Protein AF-A0A392MPI7-F1 (afdb_monomer_lite)

Structure (mmCIF, N/CA/C/O backbone):
data_AF-A0A392MPI7-F1
#
_entry.id   AF-A0A392MPI7-F1
#
loop_
_atom_site.group_PDB
_atom_site.id
_atom_site.type_symbol
_atom_site.label_atom_id
_atom_site.label_alt_id
_atom_site.label_comp_id
_atom_site.label_asym_id
_atom_site.label_entity_id
_atom_site.label_seq_id
_atom_site.pdbx_PDB_ins_code
_atom_site.Cartn_x
_atom_site.Cartn_y
_atom_site.Cartn_z
_atom_site.occupancy
_atom_site.B_iso_or_equiv
_atom_site.auth_seq_id
_atom_site.auth_comp_id
_atom_site.auth_asym_id
_atom_site.auth_atom_id
_atom_site.pdbx_PDB_model_num
ATOM 1 N N . MET A 1 1 ? 6.725 3.002 -12.518 1.00 67.38 1 MET A N 1
ATOM 2 C CA . MET A 1 1 ? 5.704 4.017 -12.185 1.00 67.38 1 MET A CA 1
ATOM 3 C C . MET A 1 1 ? 6.019 5.269 -12.975 1.00 67.38 1 MET A C 1
ATOM 5 O O . MET A 1 1 ? 7.185 5.636 -13.015 1.00 67.38 1 MET A O 1
ATOM 9 N N . ASP A 1 2 ? 5.024 5.884 -13.607 1.00 73.62 2 ASP A N 1
ATOM 10 C CA . ASP A 1 2 ? 5.186 7.150 -14.333 1.00 73.62 2 ASP A CA 1
ATOM 11 C C . ASP A 1 2 ? 4.971 8.326 -13.367 1.00 73.62 2 ASP A C 1
ATOM 13 O O . ASP A 1 2 ? 3.875 8.445 -12.839 1.00 73.62 2 ASP A O 1
ATOM 17 N N . PRO A 1 3 ? 5.943 9.204 -13.089 1.00 72.69 3 PRO A N 1
ATOM 18 C CA . PRO A 1 3 ? 5.741 10.313 -12.158 1.00 72.69 3 PRO A CA 1
ATOM 19 C C . PRO A 1 3 ? 4.680 11.333 -12.610 1.00 72.69 3 PRO A C 1
ATOM 21 O O . PRO A 1 3 ? 4.151 12.052 -11.762 1.00 72.69 3 PRO A O 1
ATOM 24 N N . ALA A 1 4 ? 4.324 11.392 -13.900 1.00 76.75 4 ALA A N 1
ATOM 25 C CA . ALA A 1 4 ? 3.353 12.361 -14.412 1.00 76.75 4 ALA A CA 1
ATOM 26 C C . ALA A 1 4 ? 1.942 12.164 -13.826 1.00 76.75 4 ALA A C 1
ATOM 28 O O . ALA A 1 4 ? 1.233 13.143 -13.592 1.00 76.75 4 ALA A O 1
ATOM 29 N N . HIS A 1 5 ? 1.548 10.925 -13.494 1.00 80.62 5 HIS A N 1
ATOM 30 C CA . HIS A 1 5 ? 0.229 10.659 -12.901 1.00 80.62 5 HIS A CA 1
ATOM 31 C C . HIS A 1 5 ? 0.066 11.247 -11.491 1.00 80.62 5 HIS A C 1
ATOM 33 O O . HIS A 1 5 ? -1.063 11.422 -11.034 1.00 80.62 5 HIS A O 1
ATOM 39 N N . VAL A 1 6 ? 1.167 11.550 -10.790 1.00 75.94 6 VAL A N 1
ATOM 40 C CA . VAL A 1 6 ? 1.135 11.964 -9.379 1.00 75.94 6 VAL A CA 1
ATOM 41 C C . VAL A 1 6 ? 0.379 13.279 -9.197 1.00 75.94 6 VAL A C 1
ATOM 43 O O . VAL A 1 6 ? -0.355 13.427 -8.222 1.00 75.94 6 VAL A O 1
ATOM 46 N N . LEU A 1 7 ? 0.502 14.210 -10.148 1.00 71.88 7 LEU A N 1
ATOM 47 C CA . LEU A 1 7 ? -0.196 15.498 -10.095 1.00 71.88 7 LEU A CA 1
ATOM 48 C C . LEU A 1 7 ? -1.721 15.356 -10.186 1.00 71.88 7 LEU A C 1
ATOM 50 O O . LEU A 1 7 ? -2.430 16.143 -9.566 1.00 71.88 7 LEU A O 1
ATOM 54 N N . TYR A 1 8 ? -2.201 14.332 -10.893 1.00 76.62 8 TYR A N 1
ATOM 55 C CA . TYR A 1 8 ? -3.623 14.082 -11.117 1.00 76.62 8 TYR A CA 1
ATOM 56 C C . TYR A 1 8 ? -4.197 13.142 -10.047 1.00 76.62 8 TYR A C 1
ATOM 58 O O . TYR A 1 8 ? -5.081 13.505 -9.275 1.00 76.62 8 TYR A O 1
ATOM 66 N N . ALA A 1 9 ? -3.649 11.928 -9.939 1.00 79.81 9 ALA A N 1
ATOM 67 C CA . ALA A 1 9 ? -4.192 10.865 -9.091 1.00 79.81 9 ALA A CA 1
ATOM 68 C C . ALA A 1 9 ? -3.963 11.096 -7.590 1.00 79.81 9 ALA A C 1
ATOM 70 O O . ALA A 1 9 ? -4.720 10.594 -6.761 1.00 79.81 9 ALA A O 1
ATOM 71 N N . HIS A 1 10 ? -2.926 11.856 -7.232 1.00 75.06 10 HIS A N 1
ATOM 72 C CA . HIS A 1 10 ? -2.593 12.178 -5.844 1.00 75.06 10 HIS A CA 1
ATOM 73 C C . HIS A 1 10 ? -2.791 13.667 -5.526 1.00 75.06 10 HIS A C 1
ATOM 75 O O . HIS A 1 10 ? -2.212 14.179 -4.558 1.00 75.06 10 HIS A O 1
ATOM 81 N N . HIS A 1 11 ? -3.625 14.363 -6.309 1.00 69.94 11 HIS A N 1
ATOM 82 C CA . HIS A 1 11 ? -3.944 15.771 -6.097 1.00 69.94 11 HIS A CA 1
ATOM 83 C C . HIS A 1 11 ? -4.468 16.013 -4.670 1.00 69.94 11 HIS A C 1
ATOM 85 O O . HIS A 1 11 ? -5.435 15.399 -4.221 1.00 69.94 11 HIS A O 1
ATOM 91 N N . GLY A 1 12 ? -3.821 16.924 -3.938 1.00 67.56 12 GLY A N 1
ATOM 92 C CA . GLY A 1 12 ? -4.178 17.265 -2.555 1.00 67.56 12 GLY A CA 1
ATOM 93 C C . GLY A 1 12 ? -3.640 16.310 -1.480 1.00 67.56 12 GLY A C 1
ATOM 94 O O . GLY A 1 12 ? -3.725 16.644 -0.301 1.00 67.56 12 GLY A O 1
ATOM 95 N N . ILE A 1 13 ? -3.049 15.171 -1.860 1.00 71.56 13 ILE A N 1
ATOM 96 C CA . ILE A 1 13 ? -2.421 14.209 -0.936 1.00 71.56 13 ILE A CA 1
ATOM 97 C C . ILE A 1 13 ? -0.906 14.429 -0.888 1.00 71.56 13 ILE A C 1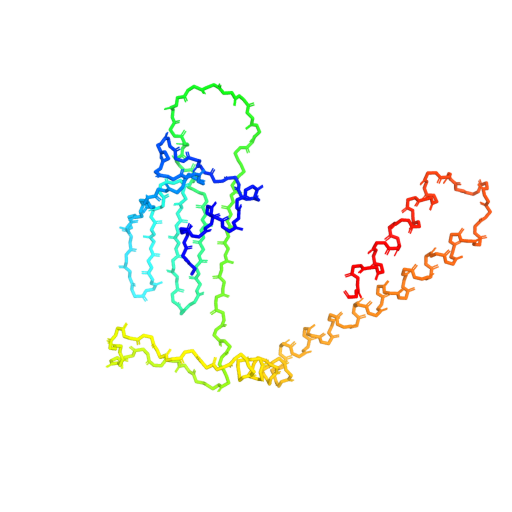
ATOM 99 O O . ILE A 1 13 ? -0.320 14.528 0.191 1.00 71.56 13 ILE A O 1
ATOM 103 N N . MET A 1 14 ? -0.262 14.534 -2.054 1.00 64.06 14 MET A N 1
ATOM 104 C CA . MET A 1 14 ? 1.160 14.862 -2.157 1.00 64.06 14 MET A CA 1
ATOM 105 C C . MET A 1 14 ? 1.340 16.360 -2.393 1.00 64.06 14 MET A C 1
ATOM 107 O O . MET A 1 14 ? 0.771 16.929 -3.322 1.00 64.06 14 MET A O 1
ATOM 111 N N . ASN A 1 15 ? 2.166 17.001 -1.563 1.00 61.75 15 ASN A N 1
ATOM 112 C CA . ASN A 1 15 ? 2.547 18.398 -1.757 1.00 61.75 15 ASN A CA 1
ATOM 113 C C . ASN A 1 15 ? 3.690 18.470 -2.778 1.00 61.75 15 ASN A C 1
ATOM 115 O O . ASN A 1 15 ? 4.864 18.572 -2.420 1.00 61.75 15 ASN A O 1
ATOM 119 N N . THR A 1 16 ? 3.344 18.303 -4.051 1.00 63.56 16 THR A N 1
ATOM 120 C CA . THR A 1 16 ? 4.270 18.468 -5.170 1.00 63.56 16 THR A CA 1
ATOM 121 C C . THR A 1 16 ? 4.504 19.954 -5.441 1.00 63.56 16 THR A C 1
ATOM 123 O O . THR A 1 16 ? 3.640 20.797 -5.181 1.00 63.56 16 THR A O 1
ATOM 126 N N . VAL A 1 17 ? 5.684 20.301 -5.965 1.00 62.50 17 VAL A N 1
ATOM 127 C CA . VAL A 1 17 ? 5.938 21.669 -6.437 1.00 62.50 17 VAL A CA 1
ATOM 128 C C . VAL A 1 17 ? 4.965 21.955 -7.577 1.00 62.50 17 VAL A C 1
ATOM 130 O O . VAL A 1 17 ? 4.999 21.289 -8.611 1.00 62.50 17 VAL A O 1
ATOM 133 N N . LYS A 1 18 ? 4.074 22.929 -7.375 1.00 62.16 18 LYS A N 1
ATOM 134 C CA . LYS A 1 18 ? 3.140 23.358 -8.415 1.00 62.16 18 LYS A CA 1
ATOM 135 C C . LYS A 1 18 ? 3.922 24.104 -9.499 1.00 62.16 18 LYS A C 1
ATOM 137 O O . LYS A 1 18 ? 4.705 24.991 -9.150 1.00 62.16 18 LYS A O 1
ATOM 142 N N . PRO A 1 19 ? 3.716 23.782 -10.783 1.00 62.59 19 PRO A N 1
ATOM 143 C CA . PRO A 1 19 ? 4.339 24.525 -11.869 1.00 62.59 19 PRO A CA 1
ATOM 144 C C . PRO A 1 19 ? 3.986 26.011 -11.796 1.00 62.59 19 PRO A C 1
ATOM 146 O O . PRO A 1 19 ? 2.856 26.368 -11.447 1.00 62.59 19 PRO A O 1
ATOM 149 N N . LYS A 1 20 ? 4.958 26.874 -12.126 1.00 64.12 20 LYS A N 1
ATOM 150 C CA . LYS A 1 20 ? 4.743 28.329 -12.218 1.00 64.12 20 LYS A CA 1
ATOM 151 C C . LYS A 1 20 ? 3.736 28.667 -13.323 1.00 64.12 20 LYS A C 1
ATOM 153 O O . LYS A 1 20 ? 2.928 29.573 -13.157 1.00 64.12 20 LYS A O 1
ATOM 158 N N . GLU A 1 21 ? 3.752 27.889 -14.401 1.00 67.75 21 GLU A N 1
ATOM 159 C CA . GLU A 1 21 ? 2.824 27.980 -15.522 1.00 67.75 21 GLU A CA 1
ATOM 160 C C . GLU A 1 21 ? 2.008 26.687 -15.605 1.00 67.75 21 GLU A C 1
ATOM 162 O O . GLU A 1 21 ? 2.562 25.588 -15.656 1.00 67.75 21 GLU A O 1
ATOM 167 N N . LYS A 1 22 ? 0.681 26.817 -15.556 1.00 67.81 22 LYS A N 1
ATOM 168 C CA . LYS A 1 22 ? -0.250 25.690 -15.646 1.00 67.81 22 LYS A CA 1
ATOM 169 C C . LYS A 1 22 ? -0.772 25.611 -17.073 1.00 67.81 22 LYS A C 1
ATOM 171 O O . LYS A 1 22 ? -1.379 26.575 -17.532 1.00 67.81 22 LYS A O 1
ATOM 176 N N . LEU A 1 23 ? -0.567 24.481 -17.747 1.00 70.69 23 LEU A N 1
ATOM 177 C CA . LEU A 1 23 ? -1.103 24.262 -19.095 1.00 70.69 23 LEU A CA 1
ATOM 178 C C . LEU A 1 23 ? -2.531 23.704 -19.087 1.00 70.69 23 LEU A C 1
ATOM 180 O O . LEU A 1 23 ? -3.218 23.754 -20.104 1.00 70.69 23 LEU A O 1
ATOM 184 N N . ASP A 1 24 ? -2.999 23.205 -17.946 1.00 74.12 24 ASP A N 1
ATOM 185 C CA . ASP A 1 24 ? -4.350 22.688 -17.773 1.00 74.12 24 ASP A CA 1
ATOM 186 C C . ASP A 1 24 ? -4.971 23.123 -16.427 1.00 74.12 24 ASP A C 1
ATOM 188 O O . ASP A 1 24 ? -4.374 23.835 -15.609 1.00 74.12 24 ASP A O 1
ATOM 192 N N . ARG A 1 25 ? -6.211 22.678 -16.189 1.00 75.12 25 ARG A N 1
ATOM 193 C CA . ARG A 1 25 ? -6.979 22.988 -14.973 1.00 75.12 25 ARG A CA 1
ATOM 194 C C . ARG A 1 25 ? -6.325 22.440 -13.697 1.00 75.12 25 ARG A C 1
ATOM 196 O O . ARG A 1 25 ? -6.490 23.036 -12.632 1.00 75.12 25 ARG A O 1
ATOM 203 N N . GLU A 1 26 ? -5.620 21.313 -13.791 1.00 67.56 26 GLU A N 1
ATOM 204 C CA . GLU A 1 26 ? -5.055 20.585 -12.644 1.00 67.56 26 GLU A CA 1
ATOM 205 C C . GLU A 1 26 ? -3.598 20.983 -12.354 1.00 67.56 26 GLU A C 1
ATOM 207 O O . GLU A 1 26 ? -3.057 20.671 -11.294 1.00 67.56 26 GLU A O 1
ATOM 212 N N . GLY A 1 27 ? -2.995 21.793 -13.227 1.00 66.62 27 GLY A N 1
ATOM 213 C CA . GLY A 1 27 ? -1.608 22.226 -13.127 1.00 66.62 27 GLY A CA 1
ATOM 214 C C . GLY A 1 27 ? -0.611 21.204 -13.667 1.00 66.62 27 GLY A C 1
ATOM 215 O O . GLY A 1 27 ? 0.547 21.232 -13.263 1.00 66.62 27 GLY A O 1
ATOM 216 N N . GLY A 1 28 ? -1.045 20.314 -14.553 1.00 66.38 28 GLY A N 1
ATOM 217 C CA . GLY A 1 28 ? -0.209 19.508 -15.416 1.00 66.38 28 GLY A CA 1
ATOM 218 C C . GLY A 1 28 ? 0.708 20.369 -16.280 1.00 66.38 28 GLY A C 1
ATOM 219 O O . GLY A 1 28 ? 0.325 21.388 -16.858 1.00 66.38 28 GLY A O 1
ATOM 220 N N . THR A 1 29 ? 1.958 19.938 -16.349 1.00 72.06 29 THR A N 1
ATOM 221 C CA . THR A 1 29 ? 2.989 20.470 -17.235 1.00 72.06 29 THR A CA 1
ATOM 222 C C . THR A 1 29 ? 3.873 19.299 -17.661 1.00 72.06 29 THR A C 1
ATOM 224 O O . THR A 1 29 ? 3.958 18.319 -16.905 1.00 72.06 29 THR A O 1
ATOM 227 N N . PRO A 1 30 ? 4.516 19.336 -18.841 1.00 71.44 30 PRO A N 1
ATOM 228 C CA . PRO A 1 30 ? 5.533 18.357 -19.191 1.00 71.44 30 PRO A CA 1
ATOM 229 C C . PRO A 1 30 ? 6.564 18.233 -18.068 1.00 71.44 30 PRO A C 1
ATOM 231 O O . PRO A 1 30 ? 7.157 19.219 -17.631 1.00 71.44 30 PRO A O 1
ATOM 234 N N . LEU A 1 31 ? 6.751 17.014 -17.568 1.00 72.94 31 LEU A N 1
ATOM 235 C CA . LEU A 1 31 ? 7.730 16.761 -16.525 1.00 72.94 31 LEU A CA 1
ATOM 236 C C . LEU A 1 31 ? 9.130 16.864 -17.131 1.00 72.94 31 LEU A C 1
ATOM 238 O O . LEU A 1 31 ? 9.505 16.051 -17.975 1.00 72.94 31 LEU A O 1
ATOM 242 N N . GLU A 1 32 ? 9.909 17.842 -16.678 1.00 73.00 32 GLU A N 1
ATOM 243 C CA . GLU A 1 32 ? 11.315 17.948 -17.048 1.00 73.00 32 GLU A CA 1
ATOM 244 C C . GLU A 1 32 ? 12.105 16.858 -16.310 1.00 73.00 32 GLU A C 1
ATOM 246 O O . GLU A 1 32 ? 12.369 16.947 -15.108 1.00 73.00 32 GLU A O 1
ATOM 251 N N . MET A 1 33 ? 12.415 15.781 -17.033 1.00 80.81 33 MET A N 1
ATOM 252 C CA . MET A 1 33 ? 13.237 14.674 -16.560 1.00 80.81 33 MET A CA 1
ATOM 253 C C . MET A 1 33 ? 14.529 14.631 -17.372 1.00 80.81 33 MET A C 1
ATOM 255 O O . MET A 1 33 ? 14.488 14.460 -18.588 1.00 80.81 33 MET A O 1
ATOM 259 N N . SER A 1 34 ? 15.673 14.739 -16.703 1.00 83.00 34 SER A N 1
ATOM 260 C CA . SER A 1 34 ? 16.985 14.554 -17.325 1.00 83.00 34 SER A CA 1
ATOM 261 C C . SER A 1 34 ? 17.688 13.343 -16.728 1.00 83.00 34 SER A C 1
ATOM 263 O O . SER A 1 34 ? 17.678 13.135 -15.519 1.00 83.00 34 SER A O 1
ATOM 265 N N . ILE A 1 35 ? 18.275 12.502 -17.575 1.00 87.62 35 ILE A N 1
ATOM 266 C CA . ILE A 1 35 ? 19.036 11.332 -17.129 1.00 87.62 35 ILE A CA 1
ATOM 267 C C . ILE A 1 35 ? 20.449 11.813 -16.786 1.00 87.62 35 ILE A C 1
ATOM 269 O O . ILE A 1 35 ? 21.146 12.328 -17.656 1.00 87.62 35 ILE A O 1
ATOM 273 N N . GLU A 1 36 ? 20.847 11.684 -15.520 1.00 86.69 36 GLU A N 1
ATOM 274 C CA . GLU A 1 36 ? 22.195 12.035 -15.050 1.00 86.69 36 GLU A CA 1
ATOM 275 C C . GLU A 1 36 ? 23.175 10.889 -15.334 1.00 86.69 36 GLU A C 1
ATOM 277 O O . GLU A 1 36 ? 24.272 11.112 -15.837 1.00 86.69 36 GLU A O 1
ATOM 282 N N . GLU A 1 37 ? 22.760 9.653 -15.046 1.00 85.75 37 GLU A N 1
ATOM 283 C CA . GLU A 1 37 ? 23.575 8.449 -15.212 1.00 85.75 37 GLU A CA 1
ATOM 284 C C . GLU A 1 37 ? 22.716 7.310 -15.767 1.00 85.75 37 GLU A C 1
ATOM 286 O O . GLU A 1 37 ? 21.570 7.127 -15.348 1.00 85.75 37 GLU A O 1
ATOM 291 N N . LEU A 1 38 ? 23.277 6.529 -16.690 1.00 87.12 38 LEU A N 1
ATOM 292 C CA . LEU A 1 38 ? 22.651 5.348 -17.282 1.00 87.12 38 LEU A CA 1
ATOM 293 C C . LEU A 1 38 ? 23.689 4.226 -17.342 1.00 87.12 38 LEU A C 1
ATOM 295 O O . LEU A 1 38 ? 24.715 4.367 -18.006 1.00 87.12 38 LEU A O 1
ATOM 299 N N . ASP A 1 39 ? 23.424 3.116 -16.660 1.00 81.19 39 ASP A N 1
ATOM 300 C CA . ASP A 1 39 ? 24.294 1.946 -16.627 1.00 81.19 39 ASP A CA 1
ATOM 301 C C . ASP A 1 39 ? 23.495 0.633 -16.748 1.00 81.19 39 ASP A C 1
ATOM 303 O O . ASP A 1 39 ? 22.265 0.604 -16.817 1.00 81.19 39 ASP A O 1
ATOM 307 N N . VAL A 1 40 ? 24.203 -0.500 -16.795 1.00 79.81 40 VAL A N 1
ATOM 308 C CA . VAL A 1 40 ? 23.572 -1.837 -16.796 1.00 79.81 40 VAL A CA 1
ATOM 309 C C . VAL A 1 40 ? 22.778 -2.090 -15.503 1.00 79.81 40 VAL A C 1
ATOM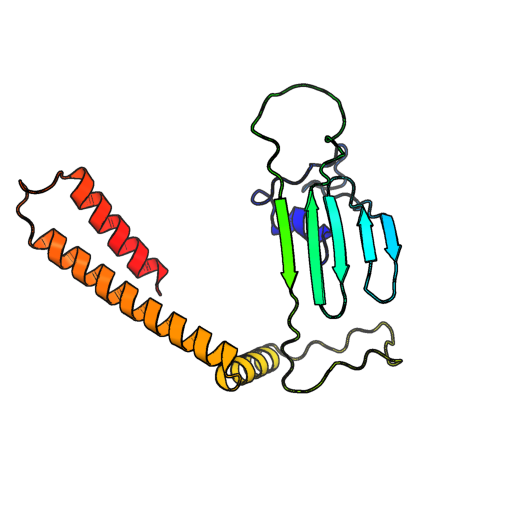 311 O O . VAL A 1 40 ? 21.857 -2.907 -15.490 1.00 79.81 40 VAL A O 1
ATOM 314 N N . ASN A 1 41 ? 23.095 -1.362 -14.431 1.00 77.81 41 ASN A N 1
ATOM 315 C CA . ASN A 1 41 ? 22.416 -1.420 -13.142 1.00 77.81 41 ASN A CA 1
ATOM 316 C C . ASN A 1 41 ? 21.260 -0.407 -13.031 1.00 77.81 41 ASN A C 1
ATOM 318 O O . ASN A 1 41 ? 20.725 -0.232 -11.932 1.00 77.81 41 ASN A O 1
ATOM 322 N N . GLY A 1 42 ? 20.837 0.218 -14.139 1.00 84.56 42 GLY A N 1
ATOM 323 C CA . GLY A 1 42 ? 19.679 1.100 -14.221 1.00 84.56 42 GLY A CA 1
ATOM 324 C C . GLY A 1 42 ? 19.999 2.545 -14.601 1.00 84.56 42 GLY A C 1
ATOM 325 O O . GLY A 1 42 ? 20.845 2.810 -15.448 1.00 84.56 42 GLY A O 1
ATOM 326 N N . PHE A 1 43 ? 19.242 3.496 -14.052 1.00 86.25 43 PHE A N 1
ATOM 327 C CA . PHE A 1 43 ? 19.434 4.913 -14.361 1.00 86.25 43 PHE A CA 1
ATOM 328 C C . PHE A 1 43 ? 19.135 5.814 -13.172 1.00 86.25 43 PHE A C 1
ATOM 330 O O . PHE A 1 43 ? 18.234 5.539 -12.377 1.00 86.25 43 PHE A O 1
ATOM 337 N N . THR A 1 44 ? 19.855 6.926 -13.099 1.00 86.88 44 THR A N 1
ATOM 338 C CA . THR A 1 44 ? 19.572 8.046 -12.203 1.00 86.88 44 THR A CA 1
ATOM 339 C C . THR A 1 44 ? 19.034 9.197 -13.043 1.00 86.88 44 THR A C 1
ATOM 341 O O . THR A 1 44 ? 19.643 9.592 -14.034 1.00 86.88 44 THR A O 1
ATOM 344 N N . ALA A 1 45 ? 17.887 9.740 -12.655 1.00 86.44 45 ALA A N 1
ATOM 345 C CA . ALA A 1 45 ? 17.238 10.860 -13.312 1.00 86.44 45 ALA A CA 1
ATOM 346 C C . ALA A 1 45 ? 17.018 12.020 -12.336 1.00 86.44 45 ALA A C 1
ATOM 348 O O . ALA A 1 45 ? 16.630 11.827 -11.182 1.00 86.44 45 ALA A O 1
ATOM 349 N N . ASN A 1 46 ? 17.220 13.240 -12.817 1.00 84.62 46 ASN A N 1
ATOM 350 C CA . ASN A 1 46 ? 16.789 14.466 -12.173 1.00 84.62 46 ASN A CA 1
ATOM 351 C C . ASN A 1 46 ? 15.367 14.792 -12.641 1.00 84.62 46 ASN A C 1
ATOM 353 O O . ASN A 1 46 ? 15.122 14.888 -13.838 1.00 84.62 46 ASN A O 1
ATOM 357 N N . LEU A 1 47 ? 14.431 14.967 -11.710 1.00 77.81 47 LEU A N 1
ATOM 358 C CA . LEU A 1 47 ? 13.049 15.378 -11.983 1.00 77.81 47 LEU A CA 1
ATOM 359 C C . LEU A 1 47 ? 12.828 16.842 -11.547 1.00 77.81 47 LEU A C 1
ATOM 361 O O . LEU A 1 47 ? 11.752 17.209 -11.074 1.00 77.81 47 LEU A O 1
ATOM 365 N N . GLY A 1 48 ? 13.885 17.661 -11.569 1.00 72.75 48 GLY A N 1
ATOM 366 C CA . GLY A 1 48 ? 13.899 19.056 -11.123 1.00 72.75 48 GLY A CA 1
ATOM 367 C C . GLY A 1 48 ? 14.000 19.219 -9.601 1.00 72.75 48 GLY A C 1
ATOM 368 O O . GLY A 1 48 ? 15.016 19.690 -9.089 1.00 72.75 48 GLY A O 1
ATOM 369 N N . TRP A 1 49 ? 12.943 18.834 -8.878 1.00 66.12 49 TRP A N 1
ATOM 370 C CA . TRP A 1 49 ? 12.793 18.974 -7.414 1.00 66.12 49 TRP A CA 1
ATOM 371 C C . TRP A 1 49 ? 13.087 17.679 -6.635 1.00 66.12 49 TRP A C 1
ATOM 373 O O . TRP A 1 49 ? 13.229 17.690 -5.411 1.00 66.12 49 TRP A O 1
ATOM 383 N N . SER A 1 50 ? 13.188 16.554 -7.342 1.00 75.31 50 SER A N 1
ATOM 384 C CA . SER A 1 50 ? 13.492 15.235 -6.784 1.00 75.31 50 SER A CA 1
ATOM 385 C C . SER A 1 50 ? 14.439 14.473 -7.702 1.00 75.31 50 SER A C 1
ATOM 387 O O . SER A 1 50 ? 14.462 14.722 -8.906 1.00 75.31 50 SER A O 1
ATOM 389 N N . LYS A 1 51 ? 15.194 13.529 -7.147 1.00 83.12 51 LYS A N 1
ATOM 390 C CA . LYS A 1 51 ? 15.984 12.564 -7.908 1.00 83.12 51 LYS A CA 1
ATOM 391 C C . LYS A 1 51 ? 15.268 11.221 -7.925 1.00 83.12 51 LYS A C 1
ATOM 393 O O . LYS A 1 51 ? 14.746 10.777 -6.906 1.00 83.12 51 LYS A O 1
ATOM 398 N N . GLY A 1 52 ? 15.229 10.588 -9.086 1.00 87.00 52 GLY A N 1
ATOM 399 C CA . GLY A 1 52 ? 14.718 9.240 -9.281 1.00 87.00 52 GLY A CA 1
ATOM 400 C C . GLY A 1 52 ? 15.870 8.305 -9.602 1.00 87.00 52 GLY A C 1
ATOM 401 O O . GLY A 1 52 ? 16.725 8.654 -10.406 1.00 87.00 52 GLY A O 1
ATOM 402 N N . LYS A 1 53 ? 15.901 7.115 -9.010 1.00 87.94 53 LYS A N 1
ATOM 403 C CA . LYS A 1 53 ? 16.803 6.049 -9.441 1.00 87.94 53 LYS A CA 1
ATOM 404 C C . LYS A 1 53 ? 16.008 4.790 -9.714 1.00 87.94 53 LYS A C 1
ATOM 406 O O . LYS A 1 53 ? 15.255 4.310 -8.866 1.00 87.94 53 LYS A O 1
ATOM 411 N N . PHE A 1 54 ? 16.194 4.261 -10.908 1.00 86.00 54 PHE A N 1
ATOM 412 C CA . PHE A 1 54 ? 15.734 2.944 -11.289 1.00 86.00 54 PHE A CA 1
ATOM 413 C C . PHE A 1 54 ? 16.891 1.962 -11.166 1.00 86.00 54 PHE A C 1
ATOM 415 O O . PHE A 1 54 ? 17.986 2.239 -11.643 1.00 86.00 54 PHE A O 1
ATOM 422 N N . MET A 1 55 ? 16.634 0.818 -10.543 1.00 83.88 55 MET A N 1
ATOM 423 C CA . MET A 1 55 ? 17.531 -0.325 -10.478 1.00 83.88 55 MET A CA 1
ATOM 424 C C . MET A 1 55 ? 16.758 -1.550 -10.990 1.00 83.88 55 MET A C 1
ATOM 426 O O . MET A 1 55 ? 15.755 -1.946 -10.377 1.00 83.88 55 MET A O 1
ATOM 430 N N . PRO A 1 56 ? 17.172 -2.158 -12.115 1.00 76.19 56 PRO A N 1
ATOM 431 C CA . PRO A 1 56 ? 16.561 -3.373 -12.600 1.00 76.19 56 PRO A CA 1
ATOM 432 C C . PRO A 1 56 ? 16.765 -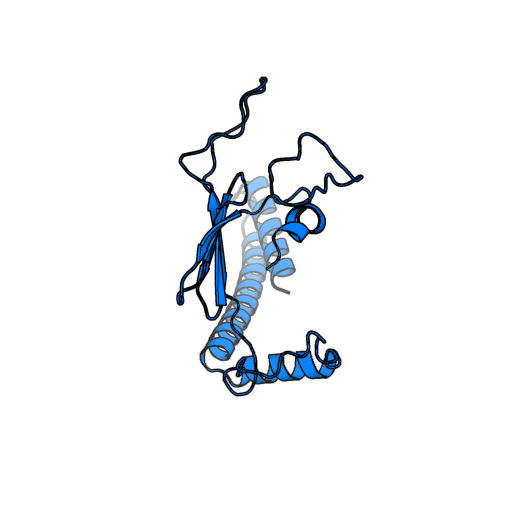4.493 -11.563 1.00 76.19 56 PRO A C 1
ATOM 434 O O . PRO A 1 56 ? 17.741 -4.486 -10.811 1.00 76.19 56 PRO A O 1
ATOM 437 N N . PRO A 1 57 ? 15.848 -5.470 -11.500 1.00 72.38 57 PRO A N 1
ATOM 438 C CA . PRO A 1 57 ? 14.727 -5.667 -12.418 1.00 72.38 57 PRO A CA 1
ATOM 439 C C . PRO A 1 57 ? 13.478 -4.826 -12.106 1.00 72.38 57 PRO A C 1
ATOM 441 O O . PRO A 1 57 ? 12.586 -4.771 -12.949 1.00 72.38 57 PRO A O 1
ATOM 444 N N . ASN A 1 58 ? 13.356 -4.211 -10.922 1.00 76.06 58 ASN A N 1
ATOM 445 C CA . ASN A 1 58 ? 12.059 -3.678 -10.488 1.00 76.06 58 ASN A CA 1
ATOM 446 C C . ASN A 1 58 ? 12.045 -2.630 -9.366 1.00 76.06 58 ASN A C 1
ATOM 448 O O . ASN A 1 58 ? 10.969 -2.323 -8.842 1.00 76.06 58 ASN A O 1
ATOM 452 N N . VAL A 1 59 ? 13.192 -2.093 -8.968 1.00 82.19 59 VAL A N 1
ATOM 453 C CA . VAL A 1 59 ? 13.240 -1.099 -7.898 1.00 82.19 59 VAL A CA 1
ATOM 454 C C . VAL A 1 59 ? 13.276 0.281 -8.531 1.00 82.19 59 VAL A C 1
ATOM 456 O O . VAL A 1 59 ? 14.149 0.589 -9.333 1.00 82.19 59 VAL A O 1
ATOM 459 N N . PHE A 1 60 ? 12.328 1.132 -8.168 1.00 84.31 60 PHE A N 1
ATOM 460 C CA . PHE A 1 60 ? 12.348 2.544 -8.519 1.00 84.31 60 PHE A CA 1
ATOM 461 C C . PHE A 1 60 ? 12.167 3.354 -7.252 1.00 84.31 60 PHE A C 1
ATOM 463 O O . PHE A 1 60 ? 11.173 3.175 -6.557 1.00 84.31 60 PHE A O 1
ATOM 470 N N . TYR A 1 61 ? 13.093 4.248 -6.938 1.00 85.44 61 TYR A N 1
ATOM 471 C CA . TYR A 1 61 ? 12.926 5.132 -5.797 1.00 85.44 61 TYR A CA 1
ATOM 472 C C . TYR A 1 61 ? 13.088 6.593 -6.183 1.00 85.44 61 TYR A C 1
ATOM 474 O O . TYR A 1 61 ? 13.906 6.942 -7.027 1.00 85.44 61 TYR A O 1
ATOM 482 N N . VAL A 1 62 ? 12.283 7.445 -5.556 1.00 84.31 62 VAL A N 1
ATOM 483 C CA . VAL A 1 62 ? 12.262 8.895 -5.758 1.00 84.31 62 VAL A CA 1
ATOM 484 C C . VAL A 1 62 ? 12.539 9.557 -4.422 1.00 84.31 62 VAL A C 1
ATOM 486 O O . VAL A 1 62 ? 11.884 9.235 -3.433 1.00 84.31 62 VAL A O 1
ATOM 489 N N . TYR A 1 63 ? 13.498 10.472 -4.374 1.00 82.56 63 TYR A N 1
ATOM 490 C C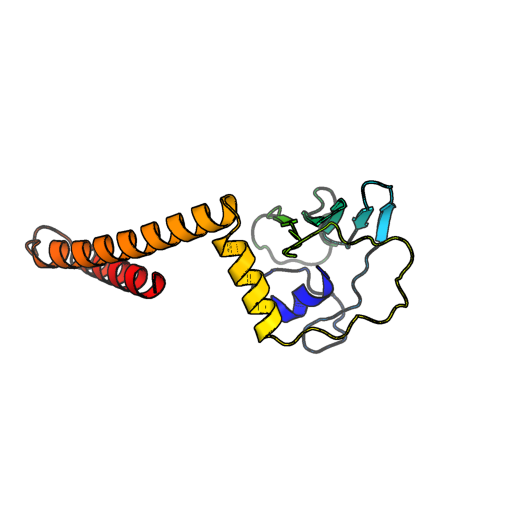A . TYR A 1 63 ? 13.908 11.150 -3.150 1.00 82.56 63 TYR A CA 1
ATOM 491 C C . TYR A 1 63 ? 14.127 12.646 -3.374 1.00 82.56 63 TYR A C 1
ATOM 493 O O . TYR A 1 63 ? 14.444 13.084 -4.479 1.00 82.56 63 TYR A O 1
ATOM 501 N N . SER A 1 64 ? 13.949 13.450 -2.326 1.00 77.06 64 SER A N 1
ATOM 502 C CA . SER A 1 64 ? 14.249 14.886 -2.381 1.00 77.06 64 SER A CA 1
ATOM 503 C C . SER A 1 64 ? 15.752 15.118 -2.542 1.00 77.06 64 SER A C 1
ATOM 505 O O . SER A 1 64 ? 16.545 14.526 -1.807 1.00 77.06 64 SER A O 1
ATOM 507 N N . ASP A 1 65 ? 16.145 16.006 -3.456 1.00 67.19 65 ASP A N 1
ATOM 508 C CA . ASP A 1 65 ? 17.546 16.409 -3.592 1.00 67.19 65 ASP A CA 1
ATOM 509 C C . ASP A 1 65 ? 17.951 17.280 -2.383 1.00 67.19 65 ASP A C 1
ATOM 511 O O . ASP A 1 65 ? 17.345 18.333 -2.164 1.00 67.19 65 ASP A O 1
ATOM 515 N N . PRO A 1 66 ? 18.937 16.873 -1.563 1.00 58.25 66 PRO A N 1
ATOM 516 C CA . PRO A 1 66 ? 19.356 17.650 -0.399 1.00 58.25 66 PRO A CA 1
ATOM 517 C C . PRO A 1 66 ? 20.073 18.961 -0.760 1.00 58.25 66 PRO A C 1
ATOM 519 O O . PRO A 1 66 ? 20.181 19.826 0.106 1.00 58.25 66 PRO A O 1
ATOM 522 N N . ASN A 1 67 ? 20.547 19.117 -2.003 1.00 56.41 67 ASN A N 1
ATOM 523 C CA . ASN A 1 67 ? 21.404 20.229 -2.422 1.00 56.41 67 ASN A CA 1
ATOM 524 C C . ASN A 1 67 ? 20.680 21.306 -3.251 1.00 56.41 67 ASN A C 1
ATOM 526 O O . ASN A 1 67 ? 21.268 22.353 -3.521 1.00 56.41 67 ASN A O 1
ATOM 530 N N . LYS A 1 68 ? 19.415 21.092 -3.641 1.00 51.91 68 LYS A N 1
ATOM 531 C CA . LYS A 1 68 ? 18.603 22.079 -4.374 1.00 51.91 68 LYS A CA 1
ATOM 532 C C . LYS A 1 68 ? 17.461 22.612 -3.497 1.00 51.91 68 LYS A C 1
ATOM 534 O O . LYS A 1 68 ? 16.475 21.903 -3.290 1.00 51.91 68 LYS A O 1
ATOM 539 N N . PRO A 1 69 ? 17.527 23.862 -3.004 1.00 47.66 69 PRO A N 1
ATOM 540 C CA . PRO A 1 69 ? 16.328 24.555 -2.556 1.00 47.66 69 PRO A CA 1
ATOM 541 C C . PRO A 1 69 ? 15.448 24.866 -3.775 1.00 47.66 69 PRO A C 1
ATOM 543 O O . PRO A 1 69 ? 15.948 25.226 -4.841 1.00 47.66 69 PRO A O 1
ATOM 546 N N . ALA A 1 70 ? 14.130 24.719 -3.628 1.00 43.91 70 ALA A N 1
ATOM 547 C CA . ALA A 1 70 ? 13.191 25.189 -4.638 1.00 43.91 70 ALA A CA 1
ATOM 548 C C . ALA A 1 70 ? 13.434 26.689 -4.879 1.00 43.91 70 ALA A C 1
ATOM 550 O O . ALA A 1 70 ? 13.464 27.454 -3.918 1.00 43.91 70 ALA A O 1
ATOM 551 N N . SER A 1 71 ? 13.660 27.050 -6.148 1.00 40.16 71 SER A N 1
ATOM 552 C CA . SER A 1 71 ? 13.720 28.405 -6.720 1.00 40.16 71 SER A CA 1
ATOM 553 C C . SER A 1 71 ? 13.298 29.518 -5.757 1.00 40.16 71 SER A C 1
ATOM 555 O O . SER A 1 71 ? 12.132 29.607 -5.374 1.00 40.16 71 SER A O 1
ATOM 557 N N . SER A 1 72 ? 14.234 30.422 -5.474 1.00 44.75 72 SER A N 1
ATOM 558 C CA . SER A 1 72 ? 13.965 31.809 -5.093 1.00 44.75 72 SER A CA 1
ATOM 559 C C . SER A 1 72 ? 12.879 32.400 -6.003 1.00 44.75 72 SER A C 1
ATOM 561 O O . SER A 1 72 ? 13.056 32.434 -7.220 1.00 44.75 72 SER A O 1
ATOM 563 N N . ASP A 1 73 ? 11.684 32.661 -5.475 1.00 36.22 73 ASP A N 1
ATOM 564 C CA . ASP A 1 73 ? 11.251 34.020 -5.129 1.00 36.22 73 ASP A CA 1
ATOM 565 C C . ASP A 1 73 ? 9.872 34.048 -4.437 1.00 36.22 73 ASP A C 1
ATOM 567 O O . ASP A 1 73 ? 8.970 33.271 -4.740 1.00 36.22 73 ASP A O 1
ATOM 571 N N . GLU A 1 74 ? 9.790 34.973 -3.477 1.00 32.16 74 GLU A N 1
ATOM 572 C CA . GLU A 1 74 ? 8.665 35.496 -2.683 1.00 32.16 74 GLU A CA 1
ATOM 573 C C . GLU A 1 74 ? 7.874 34.605 -1.696 1.00 32.16 74 GLU A C 1
ATOM 575 O O . GLU A 1 74 ? 6.846 33.994 -1.966 1.00 32.16 74 GLU A O 1
ATOM 580 N N . SER A 1 75 ? 8.337 34.701 -0.444 1.00 38.69 75 SER A N 1
ATOM 581 C CA . SER A 1 75 ? 7.573 34.960 0.786 1.00 38.69 75 SER A CA 1
ATOM 582 C C . SER A 1 75 ? 6.167 34.341 0.942 1.00 38.69 75 SER A C 1
ATOM 584 O O . SER A 1 75 ? 5.135 34.950 0.678 1.00 38.69 75 SER A O 1
ATOM 586 N N . LYS A 1 76 ? 6.116 33.177 1.601 1.00 27.52 76 LYS A N 1
ATOM 587 C CA . LYS A 1 76 ? 5.301 32.979 2.817 1.00 27.52 76 LYS A CA 1
ATOM 588 C C . LYS A 1 76 ? 5.726 31.701 3.539 1.00 27.52 76 LYS A C 1
ATOM 590 O O . LYS A 1 76 ? 5.659 30.589 3.031 1.00 27.52 76 LYS A O 1
ATOM 595 N N . LYS A 1 77 ? 6.202 31.922 4.759 1.00 36.53 77 LYS A N 1
ATOM 596 C CA . LYS A 1 77 ? 6.658 30.967 5.770 1.00 36.53 77 LYS A CA 1
ATOM 597 C C . LYS A 1 77 ? 5.676 29.791 5.921 1.00 36.53 77 LYS A 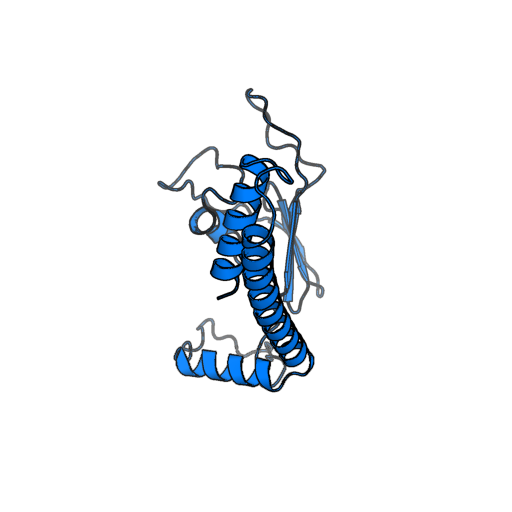C 1
ATOM 599 O O . LYS A 1 77 ? 4.578 29.988 6.432 1.00 36.53 77 LYS A O 1
ATOM 604 N N . SER A 1 78 ? 6.079 28.567 5.568 1.00 26.91 78 SER A N 1
ATOM 605 C CA . SER A 1 78 ? 5.440 27.362 6.112 1.00 26.91 78 SER A CA 1
ATOM 606 C C . SER A 1 78 ? 6.405 26.171 6.168 1.00 26.91 78 SER A C 1
ATOM 608 O O . SER A 1 78 ? 6.827 25.663 5.137 1.00 26.91 78 SER A O 1
ATOM 610 N N . SER A 1 79 ? 6.692 25.746 7.402 1.00 32.75 79 SER A N 1
ATOM 611 C CA . SER A 1 79 ? 6.888 24.353 7.826 1.00 32.75 79 SER A CA 1
ATOM 612 C C . SER A 1 79 ? 8.015 23.544 7.163 1.00 32.75 79 SER A C 1
ATOM 614 O O . SER A 1 79 ? 7.849 23.039 6.063 1.00 32.75 79 SER A O 1
ATOM 616 N N . SER A 1 80 ? 9.126 23.388 7.899 1.00 37.53 80 SER A N 1
ATOM 617 C CA . SER A 1 80 ? 10.164 22.343 7.805 1.00 37.53 80 SER A CA 1
ATOM 618 C C . SER A 1 80 ? 10.321 21.626 6.461 1.00 37.53 80 SER A C 1
ATOM 620 O O . SER A 1 80 ? 9.468 20.832 6.079 1.00 37.53 80 SER A O 1
ATOM 622 N N . GLN A 1 81 ? 11.478 21.793 5.815 1.00 47.00 81 GLN A N 1
ATOM 623 C CA . GLN A 1 81 ? 11.920 20.993 4.665 1.00 47.00 81 GLN A CA 1
ATOM 624 C C . GLN A 1 81 ? 11.865 19.486 4.995 1.00 47.00 81 GLN A C 1
ATOM 626 O O . GLN A 1 81 ? 12.809 18.912 5.539 1.00 47.00 81 GLN A O 1
ATOM 631 N N . LYS A 1 82 ? 10.734 18.832 4.715 1.00 53.88 82 LYS A N 1
ATOM 632 C CA . LYS A 1 82 ? 10.558 17.399 4.953 1.00 53.88 82 LYS A CA 1
ATOM 633 C C . LYS A 1 82 ? 11.221 16.650 3.807 1.00 53.88 82 LYS A C 1
ATOM 635 O O . LYS A 1 82 ? 10.685 16.595 2.705 1.00 53.88 82 LYS A O 1
ATOM 640 N N . LYS A 1 83 ? 12.395 16.084 4.082 1.00 65.94 83 LYS A N 1
ATOM 641 C CA . LYS A 1 83 ? 13.034 15.091 3.215 1.00 65.94 83 LYS A CA 1
ATOM 642 C C . LYS A 1 83 ? 12.057 13.927 3.041 1.00 65.94 83 LYS A C 1
ATOM 644 O O . LYS A 1 83 ? 11.618 13.359 4.040 1.00 65.94 83 LYS A O 1
ATOM 649 N N . PHE A 1 84 ? 11.710 13.588 1.805 1.00 71.88 84 PHE A N 1
ATOM 650 C CA . PHE A 1 84 ? 10.909 12.405 1.505 1.00 71.88 84 PHE A CA 1
ATOM 651 C C . PHE A 1 84 ? 11.698 11.458 0.601 1.00 71.88 84 PHE A C 1
ATOM 653 O O . PHE A 1 84 ? 12.488 11.894 -0.237 1.00 71.88 84 PHE A O 1
ATOM 660 N N . ALA A 1 85 ? 11.481 10.160 0.789 1.00 77.00 85 ALA A N 1
ATOM 661 C CA . ALA A 1 85 ? 11.958 9.107 -0.092 1.00 77.00 85 ALA A CA 1
ATOM 662 C C . ALA A 1 85 ? 10.829 8.085 -0.255 1.00 77.00 85 ALA A C 1
ATOM 664 O O . ALA A 1 85 ? 10.269 7.613 0.733 1.00 77.00 85 ALA A O 1
ATOM 665 N N . LEU A 1 86 ? 10.475 7.779 -1.497 1.00 78.38 86 LEU A N 1
ATOM 666 C CA . LEU A 1 86 ? 9.485 6.775 -1.866 1.00 78.38 86 LEU A CA 1
ATOM 667 C C . LEU A 1 86 ? 10.204 5.664 -2.616 1.00 78.38 86 LEU A C 1
ATOM 669 O O . LEU A 1 86 ? 10.871 5.940 -3.607 1.00 78.38 86 LEU A O 1
ATOM 673 N N . ILE A 1 87 ? 10.066 4.424 -2.152 1.00 83.06 87 ILE A N 1
ATOM 674 C CA . ILE A 1 87 ? 10.639 3.241 -2.799 1.00 83.06 87 ILE A CA 1
ATOM 675 C C . ILE A 1 87 ? 9.481 2.407 -3.339 1.00 83.06 87 ILE A C 1
ATOM 677 O O . ILE A 1 87 ? 8.648 1.913 -2.583 1.00 83.06 87 ILE A O 1
ATOM 681 N N . PHE A 1 88 ? 9.439 2.246 -4.654 1.00 79.31 88 PHE A N 1
ATOM 682 C CA . PHE A 1 88 ? 8.511 1.383 -5.366 1.00 79.31 88 PHE A CA 1
ATOM 683 C C . PHE A 1 88 ? 9.240 0.097 -5.748 1.00 79.31 88 PHE A C 1
ATOM 685 O O . PHE A 1 88 ? 10.201 0.121 -6.515 1.00 79.31 88 PHE A O 1
ATOM 692 N N . ILE A 1 89 ? 8.776 -1.033 -5.216 1.00 80.19 89 ILE A N 1
ATOM 693 C CA . ILE A 1 89 ? 9.294 -2.360 -5.556 1.00 80.19 89 ILE A CA 1
ATOM 694 C C . ILE A 1 89 ? 8.221 -3.071 -6.377 1.00 80.19 89 ILE A C 1
ATOM 696 O O . ILE A 1 89 ? 7.204 -3.513 -5.844 1.00 80.19 89 ILE A O 1
ATOM 700 N N . CYS A 1 90 ? 8.425 -3.165 -7.689 1.00 69.44 90 CYS A N 1
ATOM 701 C CA . CYS A 1 90 ? 7.483 -3.819 -8.594 1.00 69.44 90 CYS A CA 1
ATOM 702 C C . CYS A 1 90 ? 7.758 -5.328 -8.654 1.00 69.44 90 CYS A C 1
ATOM 704 O O . CYS A 1 90 ? 8.421 -5.818 -9.560 1.00 69.44 90 CYS A O 1
ATOM 706 N N . ILE A 1 91 ? 7.272 -6.103 -7.690 1.00 71.00 91 ILE A N 1
ATOM 707 C CA . ILE A 1 91 ? 7.433 -7.564 -7.730 1.00 71.00 91 ILE A CA 1
ATOM 708 C C . ILE A 1 91 ? 6.549 -8.120 -8.863 1.00 71.00 91 ILE A C 1
ATOM 710 O O . ILE A 1 91 ? 5.325 -8.018 -8.755 1.00 71.00 91 ILE A O 1
ATOM 714 N N . PRO A 1 92 ? 7.117 -8.681 -9.954 1.00 58.81 92 PRO A N 1
ATOM 715 C CA . PRO A 1 92 ? 6.310 -9.251 -11.023 1.00 58.81 92 PRO A CA 1
ATOM 716 C C . PRO A 1 92 ? 5.589 -10.489 -10.486 1.00 58.81 92 PRO A C 1
ATOM 718 O O . PRO A 1 92 ? 6.190 -11.542 -10.280 1.00 58.81 92 PRO A O 1
ATOM 721 N N . VAL A 1 93 ? 4.289 -10.361 -10.239 1.00 56.38 93 VAL A N 1
ATOM 722 C CA . VAL A 1 93 ? 3.420 -11.483 -9.871 1.00 56.38 93 VAL A CA 1
ATOM 723 C C . VAL A 1 93 ? 2.935 -12.181 -11.139 1.00 56.38 93 VAL A C 1
ATOM 725 O O . VAL A 1 93 ? 1.790 -12.043 -11.560 1.00 56.38 93 VAL A O 1
ATOM 728 N N . SER A 1 94 ? 3.841 -12.939 -11.754 1.00 53.25 94 SER A N 1
ATOM 729 C CA . SER A 1 94 ? 3.502 -13.954 -12.755 1.00 53.25 94 SER A CA 1
ATOM 730 C C . SER A 1 94 ? 3.561 -15.338 -12.102 1.00 53.25 94 SER A C 1
ATOM 732 O O . SER A 1 94 ? 4.541 -15.637 -11.411 1.00 53.25 94 SER A O 1
ATOM 734 N N . PRO A 1 95 ? 2.585 -16.234 -12.332 1.00 46.22 95 PRO A N 1
ATOM 735 C CA . PRO A 1 95 ? 2.788 -17.650 -12.080 1.00 46.22 95 PRO A CA 1
ATOM 736 C C . PRO A 1 95 ? 3.693 -18.190 -13.197 1.00 46.22 95 PRO A C 1
ATOM 738 O O . PRO A 1 95 ? 3.217 -18.605 -14.248 1.00 46.22 95 PRO A O 1
ATOM 741 N N . GLY A 1 96 ? 5.009 -18.129 -12.983 1.00 47.22 96 GLY A N 1
ATOM 742 C CA . GLY A 1 96 ? 6.011 -18.747 -13.855 1.00 47.22 96 GLY A CA 1
ATOM 743 C C . GLY A 1 96 ? 6.906 -17.763 -14.612 1.00 47.22 96 GLY A C 1
ATOM 744 O O . GLY A 1 96 ? 6.445 -17.031 -15.479 1.00 47.22 96 GLY A O 1
ATOM 745 N N . GLY A 1 97 ? 8.208 -17.836 -14.320 1.00 52.72 97 GLY A N 1
ATOM 746 C CA . GLY A 1 97 ? 9.287 -17.419 -15.221 1.00 52.72 97 GLY A CA 1
ATOM 747 C C . GLY A 1 97 ? 9.609 -15.924 -15.280 1.00 52.72 97 GLY A C 1
ATOM 748 O O . GLY A 1 97 ? 8.740 -15.057 -15.268 1.00 52.72 97 GLY A O 1
ATOM 749 N N . GLN A 1 98 ? 10.907 -15.633 -15.371 1.00 49.75 98 GLN A N 1
ATOM 750 C CA . GLN A 1 98 ? 11.443 -14.320 -15.722 1.00 49.75 98 GLN A CA 1
ATOM 751 C C . GLN A 1 98 ? 10.927 -13.950 -17.124 1.00 49.75 98 GLN A C 1
ATOM 753 O O . GLN A 1 98 ? 11.047 -14.748 -18.052 1.00 49.75 98 GLN A O 1
ATOM 758 N N . VAL A 1 99 ? 10.320 -12.771 -17.279 1.00 51.78 99 VAL A N 1
ATOM 759 C CA . VAL A 1 99 ? 9.921 -12.256 -18.599 1.00 51.78 99 VAL A CA 1
ATOM 760 C C . VAL A 1 99 ? 11.191 -11.974 -19.398 1.00 51.78 99 VAL A C 1
ATOM 762 O O . VAL A 1 99 ? 11.958 -11.078 -19.048 1.00 51.78 99 VAL A O 1
ATOM 765 N N . ASP A 1 100 ? 11.442 -12.779 -20.431 1.00 53.16 100 ASP A N 1
ATOM 766 C CA . ASP A 1 100 ? 12.567 -12.569 -21.337 1.00 53.16 100 ASP A CA 1
ATOM 767 C C . ASP A 1 100 ? 12.276 -11.366 -22.239 1.00 53.16 100 ASP A C 1
ATOM 769 O O . ASP A 1 100 ? 11.514 -11.436 -23.205 1.00 53.16 100 ASP A O 1
ATOM 773 N N . TRP A 1 101 ? 12.869 -10.231 -21.881 1.00 52.00 101 TRP A N 1
ATOM 774 C CA . TRP A 1 101 ? 12.760 -8.988 -22.634 1.00 52.00 101 TRP A CA 1
ATOM 775 C C . TRP A 1 101 ? 13.661 -8.960 -23.881 1.00 52.00 101 TRP A C 1
ATOM 777 O O . TRP A 1 101 ? 13.618 -7.985 -24.637 1.00 52.00 101 TRP A O 1
ATOM 787 N N . ARG A 1 102 ? 14.488 -9.990 -24.137 1.00 46.03 102 ARG A N 1
ATOM 788 C CA . ARG A 1 102 ? 15.358 -10.019 -25.321 1.00 46.03 102 ARG A CA 1
ATOM 789 C C . ARG A 1 102 ? 14.552 -10.301 -26.592 1.00 46.03 102 ARG A C 1
ATOM 791 O O . ARG A 1 102 ? 14.247 -11.433 -26.942 1.00 46.03 102 ARG A O 1
ATOM 798 N N . GLY A 1 103 ? 14.286 -9.237 -27.351 1.00 52.28 103 GLY A N 1
ATOM 799 C CA . GLY A 1 103 ? 14.106 -9.317 -28.806 1.00 52.28 103 GLY A CA 1
ATOM 800 C C . GLY A 1 103 ? 12.684 -9.497 -29.344 1.00 52.28 103 GLY A C 1
ATOM 801 O O . GLY A 1 103 ? 12.534 -9.644 -30.552 1.00 52.28 103 GLY A O 1
ATOM 802 N N . LYS A 1 104 ? 11.635 -9.449 -28.512 1.00 50.03 104 LYS A N 1
ATOM 803 C CA . LYS A 1 104 ? 10.229 -9.516 -28.975 1.00 50.03 104 LYS A CA 1
ATOM 804 C C . LYS A 1 104 ? 9.371 -8.326 -28.536 1.00 50.03 104 LYS A C 1
ATOM 806 O O . LYS A 1 104 ? 8.210 -8.489 -28.178 1.00 50.03 104 LYS A O 1
ATOM 811 N N . TYR A 1 105 ? 9.928 -7.121 -28.576 1.00 47.72 105 TYR A N 1
ATOM 812 C CA . TYR A 1 105 ? 9.155 -5.893 -28.397 1.00 47.72 105 TYR A CA 1
ATOM 813 C C . TYR A 1 105 ? 8.805 -5.295 -29.761 1.00 47.72 105 TYR A C 1
ATOM 815 O O . TYR A 1 105 ? 9.620 -4.618 -30.374 1.00 47.72 105 TYR A O 1
ATOM 823 N N . SER A 1 106 ? 7.582 -5.533 -30.237 1.00 57.19 106 SER A N 1
ATOM 824 C CA . SER A 1 106 ? 7.038 -4.913 -31.458 1.00 57.19 106 SER A CA 1
ATOM 825 C C . SER A 1 106 ? 6.460 -3.509 -31.217 1.00 57.19 106 SER A C 1
ATOM 827 O O . SER A 1 106 ? 5.791 -2.962 -32.088 1.00 57.19 106 SER A O 1
ATOM 829 N N . GLY A 1 107 ? 6.649 -2.939 -30.019 1.00 53.94 107 GLY A N 1
ATOM 830 C CA . GLY A 1 107 ? 6.035 -1.674 -29.593 1.00 53.94 107 GLY A CA 1
ATOM 831 C C . GLY A 1 107 ? 4.530 -1.764 -29.296 1.00 53.94 107 GLY A C 1
ATOM 832 O O . GLY A 1 107 ? 3.981 -0.867 -28.665 1.00 53.94 107 GLY A O 1
ATOM 833 N N . ALA A 1 108 ? 3.868 -2.857 -29.684 1.00 53.00 108 ALA A N 1
ATOM 834 C CA . ALA A 1 108 ? 2.479 -3.128 -29.342 1.00 53.00 108 ALA A CA 1
ATOM 835 C C . ALA A 1 108 ? 2.396 -3.830 -27.980 1.00 53.00 108 ALA A C 1
ATOM 837 O O . ALA A 1 108 ? 3.019 -4.873 -27.765 1.00 53.00 108 ALA A O 1
ATOM 838 N N . LEU A 1 109 ? 1.612 -3.266 -27.059 1.00 46.19 109 LEU A N 1
ATOM 839 C CA . LEU A 1 109 ? 1.277 -3.952 -25.815 1.00 46.19 109 LEU A CA 1
ATOM 840 C C . LEU A 1 109 ? 0.436 -5.193 -26.154 1.00 46.19 109 LEU A C 1
ATOM 842 O O . LEU A 1 109 ? -0.515 -5.077 -26.934 1.00 46.19 109 LEU A O 1
ATOM 846 N N . PRO A 1 110 ? 0.751 -6.377 -25.595 1.00 60.50 110 PRO A N 1
ATOM 847 C CA . PRO A 1 110 ? -0.128 -7.526 -25.738 1.00 60.50 110 PRO A CA 1
ATOM 848 C C . PRO A 1 110 ? -1.515 -7.167 -25.182 1.00 60.50 110 PRO A C 1
ATOM 850 O O . PRO A 1 110 ? -1.600 -6.406 -24.209 1.00 60.50 110 PRO A O 1
ATOM 853 N N . PRO A 1 111 ? -2.601 -7.688 -25.780 1.00 63.84 111 PRO A N 1
ATOM 854 C CA . PRO A 1 111 ? -3.946 -7.408 -25.301 1.00 63.84 111 PRO A CA 1
ATOM 855 C C . PRO A 1 111 ? -4.033 -7.781 -23.824 1.00 63.84 111 PRO A C 1
ATOM 857 O O . PRO A 1 111 ? -3.608 -8.866 -23.416 1.00 63.84 111 PRO A O 1
ATOM 860 N N . THR A 1 112 ? -4.532 -6.852 -23.009 1.00 58.94 112 THR A N 1
ATOM 861 C CA . THR A 1 112 ? -4.651 -7.082 -21.573 1.00 58.94 112 THR A CA 1
ATOM 862 C C . THR A 1 112 ? -5.615 -8.248 -21.361 1.00 58.94 112 THR A C 1
ATOM 864 O O . THR A 1 112 ? -6.733 -8.202 -21.880 1.00 58.94 112 THR A O 1
ATOM 867 N N . PRO A 1 113 ? -5.202 -9.310 -20.652 1.00 72.31 113 PRO A N 1
ATOM 868 C CA . PRO A 1 113 ? -6.097 -10.418 -20.371 1.00 72.31 113 PRO A CA 1
ATOM 869 C C . PRO A 1 113 ? -7.310 -9.928 -19.561 1.00 72.31 113 PRO A C 1
ATOM 871 O O . PRO A 1 113 ? -7.199 -8.938 -18.828 1.00 72.31 113 PRO A O 1
ATOM 874 N N . PRO A 1 114 ? -8.462 -10.607 -19.678 1.00 78.38 114 PRO A N 1
ATOM 875 C CA . PRO A 1 114 ? -9.674 -10.237 -18.958 1.00 78.38 114 PRO A CA 1
ATOM 876 C C . PRO A 1 114 ? -9.441 -10.239 -17.436 1.00 78.38 114 PRO A C 1
ATOM 878 O O . PRO A 1 114 ? -8.592 -10.974 -16.916 1.00 78.38 114 PRO A O 1
ATOM 881 N N . ARG A 1 115 ? -10.177 -9.382 -16.713 1.00 74.94 115 ARG A N 1
ATOM 882 C CA . ARG A 1 115 ? -9.979 -9.108 -15.275 1.00 74.94 115 ARG A CA 1
ATOM 883 C C . ARG A 1 115 ? -9.992 -10.385 -14.438 1.00 74.94 115 ARG A C 1
ATOM 885 O O . ARG A 1 115 ? -9.206 -10.513 -13.505 1.00 74.94 115 ARG A O 1
ATOM 892 N N . GLU A 1 116 ? -10.863 -11.322 -14.779 1.00 78.94 116 GLU A N 1
ATOM 893 C CA . GLU A 1 116 ? -11.049 -12.596 -14.090 1.00 78.94 116 GLU A CA 1
ATOM 894 C C . GLU A 1 116 ? -9.760 -13.417 -14.128 1.00 78.94 116 GLU A C 1
ATOM 896 O O . GLU A 1 116 ? -9.315 -13.924 -13.104 1.00 78.94 116 GLU A O 1
ATOM 901 N N . GLN A 1 117 ? -9.098 -13.462 -15.285 1.00 74.25 117 GLN A N 1
ATOM 902 C CA . GLN A 1 117 ? -7.845 -14.191 -15.457 1.00 74.25 117 GLN A CA 1
ATOM 903 C C . GLN A 1 117 ? -6.690 -13.539 -14.686 1.00 74.25 117 GLN A C 1
ATOM 905 O O . GLN A 1 117 ? -5.807 -14.230 -14.178 1.00 74.25 117 GLN A O 1
ATOM 910 N N . LEU A 1 118 ? -6.676 -12.207 -14.588 1.00 72.06 118 LEU A N 1
ATOM 911 C CA . LEU A 1 118 ? -5.693 -11.490 -13.773 1.00 72.06 118 LEU A CA 1
ATOM 912 C C . LEU A 1 118 ? -5.890 -11.768 -12.278 1.00 72.06 118 LEU A C 1
ATOM 914 O O . LEU A 1 118 ? -4.918 -12.059 -11.578 1.00 72.06 118 LEU A O 1
ATOM 918 N N . LEU A 1 119 ? -7.136 -11.711 -11.801 1.00 77.62 119 LEU A N 1
ATOM 919 C CA . LEU A 1 119 ? -7.470 -11.970 -10.400 1.00 77.62 119 LEU A CA 1
ATOM 920 C C . LEU A 1 119 ? -7.230 -13.432 -10.009 1.00 77.62 119 LEU A C 1
ATOM 922 O O . LEU A 1 119 ? -6.728 -13.680 -8.916 1.00 77.62 119 LEU A O 1
ATOM 926 N N . ASP A 1 120 ? -7.502 -14.381 -10.904 1.00 79.56 120 ASP A N 1
ATOM 927 C CA . ASP A 1 120 ? -7.258 -15.808 -10.671 1.00 79.56 120 ASP A CA 1
ATOM 928 C C . ASP A 1 120 ? -5.757 -16.118 -10.541 1.00 79.56 120 ASP A C 1
ATOM 930 O O . ASP A 1 120 ? -5.315 -16.799 -9.613 1.00 79.56 120 ASP A O 1
ATOM 934 N N . ARG A 1 121 ? -4.923 -15.507 -11.395 1.00 74.75 121 ARG A N 1
ATOM 935 C CA . ARG A 1 121 ? -3.460 -15.597 -11.266 1.00 74.75 121 ARG A CA 1
ATOM 936 C C . ARG A 1 121 ? -2.972 -15.009 -9.945 1.00 74.75 121 ARG A C 1
ATOM 938 O O . ARG A 1 121 ? -2.166 -15.649 -9.268 1.00 74.75 121 ARG A O 1
ATOM 945 N N . TYR A 1 122 ? -3.463 -13.829 -9.566 1.00 76.38 122 TYR A N 1
ATOM 946 C CA . TYR A 1 122 ? -3.111 -13.198 -8.293 1.00 76.38 122 TYR A CA 1
ATOM 947 C C . TYR A 1 122 ? -3.498 -14.084 -7.104 1.00 76.38 122 TYR A C 1
ATOM 949 O O . TYR A 1 122 ? -2.662 -14.355 -6.241 1.00 76.38 122 TYR A O 1
ATOM 957 N N . TRP A 1 123 ? -4.724 -14.609 -7.104 1.00 83.00 123 TRP A N 1
ATOM 958 C CA . TRP A 1 123 ? -5.214 -15.533 -6.087 1.00 83.00 123 TRP A CA 1
ATOM 959 C C . TRP A 1 123 ? -4.335 -16.782 -5.982 1.00 83.00 123 TRP A C 1
ATOM 961 O O . TRP A 1 123 ? -3.852 -17.110 -4.898 1.00 83.00 123 TRP A O 1
ATOM 971 N N . SER A 1 124 ? -4.040 -17.430 -7.114 1.00 82.19 124 SER A N 1
ATOM 972 C CA . SER A 1 124 ? -3.194 -18.627 -7.152 1.00 82.19 124 SER A CA 1
ATOM 973 C C . SER A 1 124 ? -1.805 -18.378 -6.552 1.00 82.19 124 SER A C 1
ATOM 975 O O . SER A 1 124 ? -1.288 -19.216 -5.813 1.00 82.19 124 SER A O 1
ATOM 977 N N . HIS A 1 125 ? -1.211 -17.207 -6.803 1.00 81.69 125 HIS A N 1
ATOM 978 C CA . HIS A 1 125 ? 0.084 -16.837 -6.244 1.00 81.69 125 HIS A CA 1
ATOM 979 C C . HIS A 1 125 ? -0.002 -16.589 -4.739 1.00 81.69 125 HIS A C 1
ATOM 981 O O . HIS A 1 125 ? 0.811 -17.128 -3.992 1.00 81.69 125 HIS A O 1
ATOM 987 N N . VAL A 1 126 ? -0.983 -15.807 -4.281 1.00 84.31 126 VAL A N 1
ATOM 988 C CA . VAL A 1 126 ? -1.150 -15.494 -2.855 1.00 84.31 126 VAL A CA 1
ATOM 989 C C . VAL A 1 126 ? -1.363 -16.768 -2.036 1.00 84.31 126 VAL A C 1
ATOM 991 O O . VAL A 1 126 ? -0.771 -16.905 -0.968 1.00 84.31 126 VAL A O 1
ATOM 994 N N . VAL A 1 127 ? -2.136 -17.726 -2.554 1.00 83.31 127 VAL A N 1
ATOM 995 C CA . VAL A 1 127 ? -2.430 -18.990 -1.863 1.00 83.31 127 VAL A CA 1
ATOM 996 C C . VAL A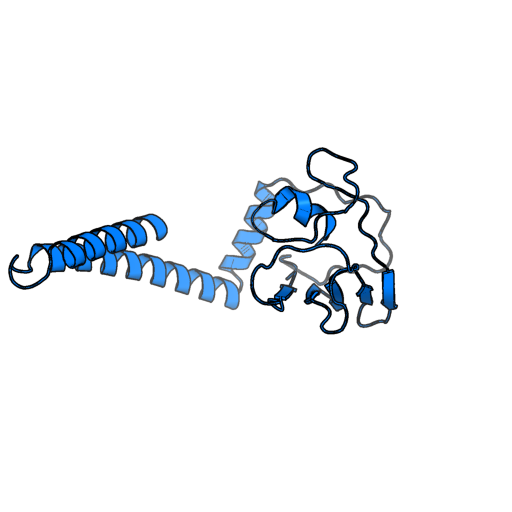 1 127 ? -1.249 -19.968 -1.909 1.00 83.31 127 VAL A C 1
ATOM 998 O O . VAL A 1 127 ? -0.935 -20.597 -0.895 1.00 83.31 127 VAL A O 1
ATOM 1001 N N . ASN A 1 128 ? -0.559 -20.090 -3.047 1.00 82.62 128 ASN A N 1
ATOM 1002 C CA . ASN A 1 128 ? 0.496 -21.098 -3.219 1.00 82.62 128 ASN A CA 1
ATOM 1003 C C . ASN A 1 128 ? 1.891 -20.615 -2.786 1.00 82.62 128 ASN A C 1
ATOM 1005 O O . ASN A 1 128 ? 2.757 -21.429 -2.461 1.00 82.62 128 ASN A O 1
ATOM 1009 N N . CYS A 1 129 ? 2.141 -19.305 -2.761 1.00 84.94 129 CYS A N 1
ATOM 1010 C CA . CYS A 1 129 ? 3.415 -18.746 -2.317 1.00 84.94 129 CYS A CA 1
ATOM 1011 C C . CYS A 1 129 ? 3.502 -18.755 -0.789 1.00 84.94 129 CYS A C 1
ATOM 1013 O O . CYS A 1 129 ? 2.672 -18.158 -0.112 1.00 84.94 129 CYS A O 1
ATOM 1015 N N . LYS A 1 130 ? 4.550 -19.367 -0.220 1.00 82.81 130 LYS A N 1
ATOM 1016 C CA . LYS A 1 130 ? 4.720 -19.461 1.243 1.00 82.81 130 LYS A CA 1
ATOM 1017 C C . LYS A 1 130 ? 4.757 -18.095 1.937 1.00 82.81 130 LYS A C 1
ATOM 1019 O O . LYS A 1 130 ? 4.134 -17.944 2.980 1.00 82.81 130 LYS A O 1
ATOM 1024 N N . SER A 1 131 ? 5.464 -17.119 1.363 1.00 85.44 131 SER A N 1
ATOM 1025 C CA . SER A 1 131 ? 5.597 -15.776 1.949 1.00 85.44 131 SER A CA 1
ATOM 1026 C C . SER A 1 131 ? 4.262 -15.027 1.941 1.00 85.44 131 SER A C 1
ATOM 1028 O O . SER A 1 131 ? 3.799 -14.561 2.981 1.00 85.44 131 SER A O 1
ATOM 1030 N N . CYS A 1 132 ? 3.591 -14.990 0.785 1.00 84.25 132 CYS A N 1
ATOM 1031 C CA . CYS A 1 132 ? 2.306 -14.309 0.640 1.00 84.25 132 CYS A CA 1
ATOM 1032 C C . CYS A 1 132 ? 1.196 -15.001 1.434 1.00 84.25 132 CYS A C 1
ATOM 1034 O O . CYS A 1 132 ? 0.417 -14.320 2.088 1.00 84.25 132 CYS A O 1
ATOM 1036 N N . ASN A 1 133 ? 1.159 -16.335 1.440 1.00 88.25 133 ASN A N 1
ATOM 1037 C CA . ASN A 1 133 ? 0.180 -17.107 2.200 1.00 88.25 133 ASN A CA 1
ATOM 1038 C C . ASN A 1 133 ? 0.378 -16.915 3.711 1.00 88.25 133 ASN A C 1
ATOM 1040 O O . ASN A 1 133 ? -0.592 -16.758 4.446 1.00 88.25 133 ASN A O 1
ATOM 1044 N N . LEU A 1 134 ? 1.629 -16.868 4.188 1.00 91.38 134 LEU A N 1
ATOM 1045 C CA . LEU A 1 134 ? 1.920 -16.563 5.589 1.00 91.38 134 LEU A CA 1
ATOM 1046 C C . LEU A 1 134 ? 1.456 -15.149 5.960 1.00 91.38 134 LEU A C 1
ATOM 1048 O O . LEU A 1 134 ? 0.771 -14.986 6.967 1.00 91.38 134 LEU A O 1
ATOM 1052 N N . ALA A 1 135 ? 1.786 -14.150 5.138 1.00 88.69 135 ALA A N 1
ATOM 1053 C CA . ALA A 1 135 ? 1.360 -12.771 5.354 1.00 88.69 135 ALA A CA 1
ATOM 1054 C C . ALA A 1 135 ? -0.173 -12.652 5.359 1.00 88.69 135 ALA A C 1
ATOM 1056 O O . ALA A 1 135 ? -0.742 -12.118 6.309 1.00 88.69 135 ALA A O 1
ATOM 1057 N N . TYR A 1 136 ? -0.840 -13.233 4.361 1.00 86.19 136 TYR A N 1
ATOM 1058 C CA . TYR A 1 136 ? -2.296 -13.286 4.255 1.00 86.19 136 TYR A CA 1
ATOM 1059 C C . TYR A 1 136 ? -2.939 -13.933 5.489 1.00 86.19 136 TYR A C 1
ATOM 1061 O O . TYR A 1 136 ? -3.821 -13.347 6.111 1.00 86.19 136 TYR A O 1
ATOM 1069 N N . LYS A 1 137 ? -2.441 -15.099 5.920 1.00 90.88 137 LYS A N 1
ATOM 1070 C CA . LYS A 1 137 ? -2.921 -15.762 7.140 1.00 90.88 137 LYS A CA 1
ATOM 1071 C C . LYS A 1 137 ? -2.697 -14.911 8.385 1.00 90.88 137 LYS A C 1
ATOM 1073 O O . LYS A 1 137 ? -3.587 -14.835 9.224 1.00 90.88 137 LYS A O 1
ATOM 1078 N N . SER A 1 138 ? -1.536 -14.268 8.511 1.00 93.31 138 SER A N 1
ATOM 1079 C CA . SER A 1 138 ? -1.240 -13.405 9.658 1.00 93.31 138 SER A CA 1
ATOM 1080 C C . SER A 1 138 ? -2.166 -12.190 9.717 1.00 93.31 138 SER A C 1
ATOM 1082 O O . SER A 1 138 ? -2.643 -11.855 10.796 1.00 93.31 138 SER A O 1
ATOM 1084 N N . LEU A 1 139 ? -2.491 -11.588 8.569 1.00 89.50 139 LEU A N 1
ATOM 1085 C CA . LEU A 1 139 ? -3.432 -10.474 8.487 1.00 89.50 139 LEU A CA 1
ATOM 1086 C C . LEU A 1 139 ? -4.846 -10.911 8.867 1.00 89.50 139 LEU A C 1
ATOM 1088 O O . LEU A 1 139 ? -5.455 -10.245 9.694 1.00 89.50 139 LEU A O 1
ATOM 1092 N N . ASN A 1 140 ? -5.321 -12.062 8.381 1.00 90.38 140 ASN A N 1
ATOM 1093 C CA . ASN A 1 140 ? -6.621 -12.606 8.795 1.00 90.38 140 ASN A CA 1
ATOM 1094 C C . ASN A 1 140 ? -6.675 -12.887 10.307 1.00 90.38 140 ASN A C 1
ATOM 1096 O O . ASN A 1 140 ? -7.687 -12.640 10.957 1.00 90.38 140 ASN A O 1
ATOM 1100 N N . VAL A 1 141 ? -5.586 -13.399 10.895 1.00 94.25 141 VAL A N 1
ATOM 1101 C CA . VAL A 1 141 ? -5.508 -13.608 12.352 1.00 94.25 141 VAL A CA 1
ATOM 1102 C C . VAL A 1 141 ? -5.576 -12.274 13.096 1.00 94.25 141 VAL A C 1
ATOM 1104 O O . VAL A 1 141 ? -6.301 -12.169 14.084 1.00 94.25 141 VAL A O 1
ATOM 1107 N N . VAL A 1 142 ? -4.853 -11.254 12.626 1.00 91.88 142 VAL A N 1
ATOM 1108 C CA . VAL A 1 142 ? -4.888 -9.903 13.207 1.00 91.88 142 VAL A CA 1
ATOM 1109 C C . VAL A 1 142 ? -6.278 -9.285 13.082 1.00 91.88 142 VAL A C 1
ATOM 1111 O O . VAL A 1 142 ? -6.752 -8.696 14.048 1.00 91.88 142 VAL A O 1
ATOM 1114 N N . GLU A 1 143 ? -6.948 -9.453 11.943 1.00 90.44 143 GLU A N 1
ATOM 1115 C CA . GLU A 1 143 ? -8.312 -8.977 11.707 1.00 90.44 143 GLU A CA 1
ATOM 1116 C C . GLU A 1 143 ? -9.281 -9.552 12.748 1.00 90.44 143 GLU A C 1
ATOM 1118 O O . GLU A 1 143 ? -9.934 -8.804 13.477 1.00 90.44 143 GLU A O 1
ATOM 1123 N N . VAL A 1 144 ? -9.301 -10.879 12.900 1.00 94.06 144 VAL A N 1
ATOM 1124 C CA . VAL A 1 144 ? -10.167 -11.559 13.875 1.00 94.06 144 VAL A CA 1
ATOM 1125 C C . VAL A 1 144 ? -9.802 -11.167 15.310 1.00 94.06 144 VAL A C 1
ATOM 1127 O O . VAL A 1 144 ? -10.685 -10.904 16.128 1.00 94.06 144 VAL A O 1
ATOM 1130 N N . ALA A 1 145 ? -8.510 -11.082 15.636 1.00 92.31 145 ALA A N 1
ATOM 1131 C CA . ALA A 1 145 ? -8.066 -10.666 16.962 1.00 92.31 145 ALA A CA 1
ATOM 1132 C C . ALA A 1 145 ? -8.512 -9.230 17.287 1.00 92.31 145 ALA A C 1
ATOM 1134 O O . ALA A 1 145 ? -9.007 -8.974 18.386 1.00 92.31 145 ALA A O 1
ATOM 1135 N N . LEU A 1 146 ? -8.395 -8.303 16.330 1.00 90.75 146 LEU A N 1
ATOM 1136 C CA . LEU A 1 146 ? -8.810 -6.912 16.500 1.00 90.75 146 LEU A CA 1
ATOM 1137 C C . LEU A 1 146 ? -10.329 -6.796 16.679 1.00 90.75 146 LEU A C 1
ATOM 1139 O O . LEU A 1 146 ? -10.784 -6.006 17.512 1.00 90.75 146 LEU A O 1
ATOM 1143 N N . GLN A 1 147 ? -11.109 -7.623 15.977 1.00 92.19 147 GLN A N 1
ATOM 1144 C CA . GLN A 1 147 ? -12.558 -7.714 16.173 1.00 92.19 147 GLN A CA 1
ATOM 1145 C C . GLN A 1 147 ? -12.906 -8.171 17.598 1.00 92.19 147 GLN A C 1
ATOM 1147 O O . GLN A 1 147 ? -13.705 -7.517 18.273 1.00 92.19 147 GLN A O 1
ATOM 1152 N N . ILE A 1 148 ? -12.273 -9.241 18.096 1.00 92.62 148 ILE A N 1
ATOM 1153 C CA . ILE A 1 148 ? -12.498 -9.753 19.460 1.00 92.62 148 ILE A CA 1
ATOM 1154 C C . ILE A 1 148 ? -12.130 -8.695 20.507 1.00 92.62 148 ILE A C 1
ATOM 1156 O O . ILE A 1 148 ? -12.910 -8.439 21.425 1.00 92.62 148 ILE A O 1
ATOM 1160 N N . ILE A 1 149 ? -10.969 -8.049 20.359 1.00 91.25 149 ILE A N 1
ATOM 1161 C CA . ILE A 1 149 ? -10.500 -7.006 21.282 1.00 91.25 149 ILE A CA 1
ATOM 1162 C C . ILE A 1 149 ? -11.473 -5.823 21.300 1.00 91.25 149 ILE A C 1
ATOM 1164 O O . ILE A 1 149 ? -11.799 -5.317 22.373 1.00 91.25 149 ILE A O 1
ATOM 1168 N N . SER A 1 150 ? -11.978 -5.408 20.136 1.00 91.12 150 SER A N 1
ATOM 1169 C CA . SER A 1 150 ? -12.930 -4.298 20.027 1.00 91.12 150 SER A CA 1
ATOM 1170 C C . SER A 1 150 ? -14.245 -4.604 20.750 1.00 91.12 150 SER A C 1
ATOM 1172 O O . SER A 1 150 ? -14.739 -3.779 21.519 1.00 91.12 150 SER A O 1
ATOM 1174 N N . VAL A 1 151 ? -14.785 -5.816 20.583 1.00 91.00 151 VAL A N 1
ATOM 1175 C CA . VAL A 1 151 ? -16.004 -6.255 21.287 1.00 91.00 151 VAL A CA 1
ATOM 1176 C C . VAL A 1 151 ? -15.762 -6.371 22.796 1.00 91.00 151 VAL A C 1
ATOM 1178 O O . VAL A 1 151 ? -16.574 -5.894 23.592 1.00 91.00 151 VAL A O 1
ATOM 1181 N N . ALA A 1 152 ? -14.626 -6.941 23.207 1.00 91.88 152 ALA A N 1
ATOM 1182 C CA . ALA A 1 152 ? -14.256 -7.045 24.616 1.00 91.88 152 ALA A CA 1
ATOM 1183 C C . ALA A 1 152 ? -14.111 -5.662 25.274 1.00 91.88 152 ALA A C 1
ATOM 1185 O O . ALA A 1 152 ? -14.593 -5.460 26.388 1.00 91.88 152 ALA A O 1
ATOM 1186 N N . ALA A 1 153 ? -13.518 -4.686 24.578 1.00 88.06 153 ALA A N 1
ATOM 1187 C CA . ALA A 1 153 ? -13.375 -3.317 25.067 1.00 88.06 153 ALA A CA 1
ATOM 1188 C C . ALA A 1 153 ? -14.735 -2.647 25.330 1.00 88.06 153 ALA A C 1
ATOM 1190 O O . ALA A 1 153 ? -14.900 -1.989 26.359 1.00 88.06 153 ALA A O 1
ATOM 1191 N N . ILE A 1 154 ? -15.729 -2.863 24.460 1.00 88.94 154 ILE A N 1
ATOM 1192 C CA . ILE A 1 154 ? -17.101 -2.370 24.668 1.00 88.94 154 ILE A CA 1
ATOM 1193 C C . ILE A 1 154 ? -17.724 -3.021 25.913 1.00 88.94 154 ILE A C 1
ATOM 1195 O O . ILE A 1 154 ? -18.324 -2.326 26.734 1.00 88.94 154 ILE A O 1
ATOM 1199 N N . GLY A 1 155 ? -17.533 -4.332 26.095 1.00 89.12 155 GLY A N 1
ATOM 1200 C CA . GLY A 1 155 ? -18.003 -5.057 27.280 1.00 89.12 155 GLY A CA 1
ATOM 1201 C C . GLY A 1 155 ? -17.376 -4.551 28.584 1.00 89.12 155 GLY A C 1
ATOM 1202 O O . GLY A 1 155 ? -18.083 -4.328 29.567 1.00 89.12 155 GLY A O 1
ATOM 1203 N N . ILE A 1 156 ? -16.064 -4.295 28.586 1.00 86.69 156 ILE A N 1
ATOM 1204 C CA . ILE A 1 156 ? -15.350 -3.735 29.743 1.00 86.69 156 ILE A CA 1
ATOM 1205 C C . ILE A 1 156 ? -15.896 -2.346 30.074 1.00 86.69 156 ILE A C 1
ATOM 1207 O O . ILE A 1 156 ? -16.253 -2.086 31.221 1.00 86.69 156 ILE A O 1
ATOM 1211 N N . VAL A 1 157 ? -16.023 -1.471 29.074 1.00 87.06 157 VAL A N 1
ATOM 1212 C CA . VAL A 1 157 ? -16.570 -0.122 29.264 1.00 87.06 157 VAL A CA 1
ATOM 1213 C C . VAL A 1 157 ? -17.995 -0.164 29.830 1.00 87.06 157 VAL A C 1
ATOM 1215 O O . VAL A 1 157 ? -18.329 0.659 30.685 1.00 87.06 157 VAL A O 1
ATOM 1218 N N . ALA A 1 158 ? -18.816 -1.128 29.410 1.00 84.69 158 ALA A N 1
ATOM 1219 C CA . ALA A 1 158 ? -20.165 -1.312 29.937 1.00 84.69 158 ALA A CA 1
ATOM 1220 C C . ALA A 1 158 ? -20.183 -1.774 31.408 1.00 84.69 158 ALA A C 1
ATOM 1222 O O . ALA A 1 158 ? -21.075 -1.379 32.159 1.00 84.69 158 ALA A O 1
ATOM 1223 N N . ALA A 1 159 ? -19.199 -2.570 31.839 1.00 86.44 159 ALA A N 1
ATOM 1224 C CA . ALA A 1 159 ? -19.098 -3.075 33.211 1.00 86.44 159 ALA A CA 1
ATOM 1225 C C . ALA A 1 159 ? -18.459 -2.077 34.201 1.00 86.44 159 ALA A C 1
ATOM 1227 O O . ALA A 1 159 ? -18.633 -2.203 35.417 1.00 86.44 159 ALA A O 1
ATOM 1228 N N . MET A 1 160 ? -17.711 -1.080 33.717 1.00 84.19 160 MET A N 1
ATOM 1229 C CA . MET A 1 160 ? -17.060 -0.088 34.577 1.00 84.19 160 MET A CA 1
ATOM 1230 C C . MET A 1 160 ? -18.079 0.850 35.239 1.00 84.19 160 MET A C 1
ATOM 1232 O O . MET A 1 160 ? -18.930 1.459 34.590 1.00 84.19 160 MET A O 1
ATOM 1236 N N . LYS A 1 161 ? -17.952 1.044 36.560 1.00 78.56 161 LYS A N 1
ATOM 1237 C CA . LYS A 1 161 ? -18.768 2.026 37.293 1.00 78.56 161 LYS A CA 1
ATOM 1238 C C . LYS A 1 161 ? -18.519 3.433 36.745 1.00 78.56 161 LYS A C 1
ATOM 1240 O O . LYS A 1 161 ? -17.372 3.834 36.571 1.00 78.56 161 LYS A O 1
ATOM 1245 N N . GLN A 1 162 ? -19.581 4.230 36.585 1.00 69.19 162 GLN A N 1
ATOM 1246 C CA . GLN A 1 162 ? -19.502 5.589 36.019 1.00 69.19 162 GLN A CA 1
ATOM 1247 C C . GLN A 1 162 ? -18.541 6.543 36.750 1.00 69.19 162 GLN A C 1
ATOM 1249 O O . GLN A 1 162 ? -18.108 7.532 36.174 1.00 69.19 162 GLN A O 1
ATOM 1254 N N . ARG A 1 163 ? -18.192 6.250 38.007 1.00 71.12 163 ARG A N 1
ATOM 1255 C CA . ARG A 1 163 ? -17.269 7.056 38.818 1.00 71.12 163 ARG A CA 1
ATOM 1256 C C . ARG A 1 163 ? -15.797 6.640 38.681 1.00 71.12 163 ARG A C 1
ATOM 1258 O O . ARG A 1 163 ? -14.936 7.321 39.221 1.00 71.12 163 ARG A O 1
ATOM 1265 N N . ALA A 1 164 ? -15.510 5.528 38.002 1.00 74.12 164 ALA A N 1
ATOM 1266 C CA . ALA A 1 164 ? -14.154 5.006 37.831 1.00 74.12 164 ALA A CA 1
ATOM 1267 C C . ALA A 1 164 ? -13.396 5.667 36.666 1.00 74.12 164 ALA A C 1
ATOM 1269 O O . ALA A 1 164 ? -12.170 5.658 36.659 1.00 74.12 164 ALA A O 1
ATOM 1270 N N . VAL A 1 165 ? -14.107 6.237 35.685 1.00 78.12 165 VAL A N 1
ATOM 1271 C CA . VAL A 1 165 ? -13.511 6.835 34.480 1.00 78.12 165 VAL A CA 1
ATOM 1272 C C . VAL A 1 165 ? -14.292 8.080 34.072 1.00 78.12 165 VAL A C 1
ATOM 1274 O O . VAL A 1 165 ? -15.517 8.106 34.181 1.00 78.12 165 VAL A O 1
ATOM 1277 N N . SER A 1 166 ? -13.599 9.102 33.564 1.00 82.56 166 SER A N 1
ATOM 1278 C CA . SER A 1 166 ? -14.242 10.288 32.989 1.00 82.56 166 SER A CA 1
ATOM 1279 C C . SER A 1 166 ? -15.141 9.918 31.803 1.00 82.56 166 SER A C 1
ATOM 1281 O O . SER A 1 166 ? -14.794 9.056 30.990 1.00 82.56 166 SER A O 1
ATOM 1283 N N . ALA A 1 167 ? -16.273 10.616 31.663 1.00 81.81 167 ALA A N 1
ATOM 1284 C CA . ALA A 1 167 ? -17.194 10.448 30.538 1.00 81.81 167 ALA A CA 1
ATOM 1285 C C . ALA A 1 167 ? -16.498 10.651 29.181 1.00 81.81 167 ALA A C 1
ATOM 1287 O O . ALA A 1 167 ? -16.819 9.961 28.215 1.00 81.81 167 ALA A O 1
ATOM 1288 N N . VAL A 1 168 ? -15.503 11.543 29.129 1.00 85.50 168 VAL A N 1
ATOM 1289 C CA . VAL A 1 168 ? -14.702 11.804 27.925 1.00 85.50 168 VAL A CA 1
ATOM 1290 C C . VAL A 1 168 ? -13.894 10.566 27.537 1.00 85.50 168 VAL A C 1
ATOM 1292 O O . VAL A 1 168 ? -13.977 10.109 26.401 1.00 85.50 168 VAL A O 1
ATOM 1295 N N . THR A 1 169 ? -13.169 9.976 28.489 1.00 85.50 169 THR A N 1
ATOM 1296 C CA . THR A 1 169 ? -12.372 8.761 28.268 1.00 85.50 169 THR A CA 1
ATOM 1297 C C . THR A 1 169 ? -13.256 7.583 27.870 1.00 85.50 169 THR A C 1
ATOM 1299 O O . THR A 1 169 ? -12.928 6.859 26.936 1.00 85.50 169 THR A O 1
ATOM 1302 N N . ARG A 1 170 ? -14.410 7.423 28.528 1.00 82.25 170 ARG A N 1
ATOM 1303 C CA . ARG A 1 170 ? -15.372 6.361 28.220 1.00 82.25 170 ARG A CA 1
ATOM 1304 C C . ARG A 1 170 ? -15.892 6.464 26.786 1.00 82.25 170 ARG A C 1
ATOM 1306 O O . ARG A 1 170 ? -15.856 5.483 26.051 1.00 82.25 170 ARG A O 1
ATOM 1313 N N . ASN A 1 171 ? -16.341 7.651 26.381 1.00 87.12 171 ASN A N 1
ATOM 1314 C CA . ASN A 1 171 ? -16.856 7.875 25.032 1.00 87.12 171 ASN A CA 1
ATOM 1315 C C . ASN A 1 171 ? -15.754 7.699 23.979 1.00 87.12 171 ASN A C 1
ATOM 1317 O O . ASN A 1 171 ? -15.998 7.090 22.942 1.00 87.12 171 ASN A O 1
ATOM 1321 N N . PHE A 1 172 ? -14.535 8.164 24.265 1.00 90.56 172 PHE A N 1
ATOM 1322 C CA . PHE A 1 172 ? -13.390 7.974 23.377 1.00 90.56 172 PHE A CA 1
ATOM 1323 C C . PHE A 1 172 ? -13.055 6.490 23.173 1.00 90.56 172 PHE A C 1
ATOM 1325 O O . PHE A 1 172 ? -12.863 6.062 22.039 1.00 90.56 172 PHE A O 1
ATOM 1332 N N . MET A 1 173 ? -13.053 5.687 24.243 1.00 85.69 173 MET A N 1
ATOM 1333 C CA . MET A 1 173 ? -12.819 4.240 24.150 1.00 85.69 173 MET A CA 1
ATOM 1334 C C . MET A 1 173 ? -13.882 3.530 23.308 1.00 85.69 173 MET A C 1
ATOM 1336 O O . MET A 1 173 ? -13.537 2.671 22.501 1.00 85.69 173 MET A O 1
ATOM 1340 N N . VAL A 1 174 ? -15.159 3.898 23.458 1.00 89.12 174 VAL A N 1
ATOM 1341 C CA . VAL A 1 174 ? -16.250 3.317 22.657 1.00 89.12 174 VAL A CA 1
ATOM 1342 C C . VAL A 1 174 ? -16.102 3.686 21.184 1.00 89.12 174 VAL A C 1
ATOM 1344 O O . VAL A 1 174 ? -16.180 2.808 20.331 1.00 89.12 174 VAL A O 1
ATOM 1347 N N . VAL A 1 175 ? -15.845 4.961 20.873 1.00 90.88 175 VAL A N 1
ATOM 1348 C CA . VAL A 1 175 ? -15.645 5.415 19.487 1.00 90.88 175 VAL A CA 1
ATOM 1349 C C . VAL A 1 175 ? -14.448 4.711 18.856 1.00 90.88 175 VAL A C 1
ATOM 1351 O O . VAL A 1 175 ? -14.557 4.224 17.734 1.00 90.88 175 VAL A O 1
ATOM 1354 N N . LEU A 1 176 ? -13.331 4.604 19.580 1.00 90.06 176 LEU A N 1
ATOM 1355 C CA . LEU A 1 176 ? -12.144 3.911 19.092 1.00 90.06 176 LEU A CA 1
ATOM 1356 C C . LEU A 1 176 ? -12.433 2.431 18.825 1.00 90.06 176 LEU A C 1
ATOM 1358 O O . LEU A 1 176 ? -12.099 1.947 17.752 1.00 90.06 176 LEU A O 1
ATOM 1362 N N . ALA A 1 177 ? -13.105 1.734 19.745 1.00 90.00 177 ALA A N 1
ATOM 1363 C CA . ALA A 1 177 ? -13.463 0.328 19.564 1.00 90.00 177 ALA A CA 1
ATOM 1364 C C . ALA A 1 177 ? -14.394 0.112 18.357 1.00 90.00 177 ALA A C 1
ATOM 1366 O O . ALA A 1 177 ? -14.187 -0.812 17.574 1.00 90.00 177 ALA A O 1
ATOM 1367 N N . VAL A 1 178 ? -15.389 0.984 18.163 1.00 90.31 178 VAL A N 1
ATOM 1368 C CA . VAL A 1 178 ? -16.298 0.911 17.008 1.00 90.31 178 VAL A CA 1
ATOM 1369 C C . VAL A 1 178 ? -15.555 1.187 15.701 1.00 90.31 178 VAL A C 1
ATOM 1371 O O . VAL A 1 178 ? -15.755 0.463 14.729 1.00 90.31 178 VAL A O 1
ATOM 1374 N N . LEU A 1 179 ? -14.674 2.191 15.669 1.00 89.50 179 LEU A N 1
ATOM 1375 C CA . LEU A 1 179 ? -13.856 2.490 14.492 1.00 89.50 179 LEU A CA 1
ATOM 1376 C C . LEU A 1 179 ? -12.898 1.343 14.170 1.00 89.50 179 LEU A C 1
ATOM 1378 O O . LEU A 1 179 ? -12.809 0.944 13.016 1.00 89.50 179 LEU A O 1
ATOM 1382 N N . SER A 1 180 ? -12.222 0.778 15.171 1.00 85.44 180 SER A N 1
ATOM 1383 C CA . SER A 1 180 ? -11.342 -0.377 14.986 1.00 85.44 180 SER A CA 1
ATOM 1384 C C . SER A 1 180 ? -12.095 -1.584 14.428 1.00 85.44 180 SER A C 1
ATOM 1386 O O . SER A 1 180 ? -11.592 -2.220 13.510 1.00 85.44 180 SER A O 1
ATOM 1388 N N . PHE A 1 181 ? -13.312 -1.852 14.906 1.00 89.44 181 PHE A N 1
ATOM 1389 C CA . PHE A 1 181 ? -14.159 -2.927 14.384 1.00 89.44 181 PHE A CA 1
ATOM 1390 C C . PHE A 1 181 ? -14.674 -2.657 12.961 1.00 89.44 181 PHE A C 1
ATOM 1392 O O . PHE A 1 181 ? -14.772 -3.574 12.149 1.00 89.44 181 PHE A O 1
ATOM 1399 N N . ALA A 1 182 ? -15.014 -1.404 12.646 1.00 86.31 182 ALA A N 1
ATOM 1400 C CA . ALA A 1 182 ? -15.468 -1.015 11.312 1.00 86.31 182 ALA A CA 1
ATOM 1401 C C . ALA A 1 182 ? -14.333 -1.051 10.278 1.00 86.31 182 ALA A C 1
ATOM 1403 O O . ALA A 1 182 ? -14.574 -1.392 9.127 1.00 86.31 182 ALA A O 1
ATOM 1404 N N . LEU A 1 183 ? -13.109 -0.709 10.693 1.00 85.50 183 LEU A N 1
ATOM 1405 C CA . LEU A 1 183 ? -11.913 -0.724 9.846 1.00 85.50 183 LEU A CA 1
ATOM 1406 C C . LEU A 1 183 ? -11.304 -2.122 9.682 1.00 85.50 183 LEU A C 1
ATOM 1408 O O . LEU A 1 183 ? -10.470 -2.311 8.802 1.00 85.50 183 LEU A O 1
ATOM 1412 N N . SER A 1 184 ? -11.682 -3.087 10.521 1.00 84.12 184 SER A N 1
ATOM 1413 C CA . SER A 1 184 ? -11.219 -4.474 10.441 1.00 84.12 184 SER A CA 1
ATOM 1414 C C . SER A 1 184 ? -12.179 -5.377 9.657 1.00 84.12 184 SER A C 1
ATOM 1416 O O . SER A 1 184 ? -12.284 -6.556 9.985 1.00 84.12 184 SER A O 1
ATOM 1418 N N . ARG A 1 185 ? -12.975 -4.827 8.741 1.00 73.88 185 ARG A N 1
ATOM 1419 C CA . ARG A 1 185 ? -13.936 -5.549 7.896 1.00 73.88 185 ARG A CA 1
ATOM 1420 C C . ARG A 1 185 ? -13.733 -5.203 6.430 1.00 73.88 185 ARG A C 1
ATOM 1422 O O . ARG A 1 185 ? -13.235 -4.088 6.161 1.00 73.88 185 ARG A O 1
#

pLDDT: mean 73.73, std 15.6, range [26.91, 94.25]

Sequence (185 aa):
MDPAHVLYAHHGIMNTVKPKEKLDREGGTPLEMSIEELDVNGFTANLGWSKGKFMPPNVFYVYSDPNKPASSDESKKSSSQKKFALIFICIPVSPGGQVDWRGKYSGALPPTPPREQLLDRYWSHVVNCKSCNLAYKSLNVVEVALQIISVAAIGIVAAMKQRAVSAVTRNFMVVLAVLSFALSR

Organism: NCBI:txid97028

Foldseek 3Di:
DDCQCCLPPVPPPDPDDQDPDAPDPSRRDPFDKDWPDQDPQFTWIDRPQWIWTDGPPFKIKIWGDPPDDPDDDDDDDDDDPDTDMDIGGPDPLAPDDDPPPPDPPPVDDDPDPDPVVVVVSVVCCLCPPPVNVVVVVVLVVVLVVLLVVLVVQLVVLVPDDPVVDDPVVSVVSNVVSVVSNVVSD

Secondary structure (DSSP, 8-state):
--GGGHHHHTTTTS-PPPPSS-SSTT-------EEEEEETTEEEEE-SSEEEEEETTTEEEEEE-TT-----------------EEEEE-----SS-----SS---SPPPPPPPHHHHHHHHHHHHHH-HHHHHHHHHHHHHHHHHHHHHHHHHHHHHHS-TTTS-HHHHHHHHHHHHHHHHHT-

InterPro domains:
  IPR050584 Cholesterol 7-desaturase [PTHR21266] (1-97)

Radius of gyration: 24.5 Å; chains: 1; bounding box: 44×57×70 Å